Protein AF-A0A9D7KV13-F1 (afdb_monomer_lite)

Structure (mmCIF, N/CA/C/O backbone):
data_AF-A0A9D7KV13-F1
#
_entry.id   AF-A0A9D7KV13-F1
#
loop_
_atom_site.group_PDB
_atom_site.id
_atom_site.type_symbol
_atom_site.label_atom_id
_atom_site.label_alt_id
_atom_site.label_comp_id
_atom_site.label_asym_id
_atom_site.label_entity_id
_atom_site.label_seq_id
_atom_site.pdbx_PDB_ins_code
_atom_site.Cartn_x
_atom_site.Cartn_y
_atom_site.Cartn_z
_atom_site.occupancy
_atom_site.B_iso_or_equiv
_atom_site.auth_seq_id
_atom_site.auth_comp_id
_atom_site.auth_asym_id
_atom_site.auth_atom_id
_atom_site.pdbx_PDB_model_num
ATOM 1 N N . MET A 1 1 ? -45.817 -9.517 87.139 1.00 45.06 1 MET A N 1
ATOM 2 C CA . MET A 1 1 ? -46.489 -9.559 85.822 1.00 45.06 1 MET A CA 1
ATOM 3 C C . MET A 1 1 ? -45.501 -9.017 84.789 1.00 45.06 1 MET A C 1
ATOM 5 O O . MET A 1 1 ? -45.421 -7.812 84.595 1.00 45.06 1 MET A O 1
ATOM 9 N N . LEU A 1 2 ? -44.634 -9.885 84.252 1.00 36.03 2 LEU A N 1
ATOM 10 C CA . LEU A 1 2 ? -43.610 -9.507 83.269 1.00 36.03 2 LEU A CA 1
ATOM 11 C C . LEU A 1 2 ? -44.269 -9.342 81.893 1.00 36.03 2 LEU A C 1
ATOM 13 O O . LEU A 1 2 ? -44.943 -10.256 81.424 1.00 36.03 2 LEU A O 1
ATOM 17 N N . LYS A 1 3 ? -44.080 -8.180 81.262 1.00 44.47 3 LYS A N 1
ATOM 18 C CA . LYS A 1 3 ? -44.483 -7.919 79.875 1.00 44.47 3 LYS A CA 1
ATOM 19 C C . LYS A 1 3 ? -43.378 -8.409 78.935 1.00 44.47 3 LYS A C 1
ATOM 21 O O . LYS A 1 3 ? -42.281 -7.860 78.950 1.00 44.47 3 LYS A O 1
ATOM 26 N N . SER A 1 4 ? -43.683 -9.421 78.125 1.00 49.38 4 SER A N 1
ATOM 27 C CA . SER A 1 4 ? -42.844 -9.863 77.007 1.00 49.38 4 SER A CA 1
ATOM 28 C C . SER A 1 4 ? -42.906 -8.851 75.862 1.00 49.38 4 SER A C 1
ATOM 30 O O . SER A 1 4 ? -43.986 -8.541 75.362 1.00 49.38 4 SER A O 1
ATOM 32 N N . PHE A 1 5 ? -41.743 -8.357 75.444 1.00 50.41 5 PHE A N 1
ATOM 33 C CA . PHE A 1 5 ? -41.554 -7.585 74.218 1.00 50.41 5 PHE A CA 1
ATOM 34 C C . PHE A 1 5 ? -41.311 -8.558 73.056 1.00 50.41 5 PHE A C 1
ATOM 36 O O . PHE A 1 5 ? -40.336 -9.305 73.063 1.00 50.41 5 PHE A O 1
ATOM 43 N N . PHE A 1 6 ? -42.206 -8.557 72.068 1.00 47.09 6 PHE A N 1
ATOM 44 C CA . PHE A 1 6 ? -42.019 -9.239 70.788 1.00 47.09 6 PHE A CA 1
ATOM 45 C C . PHE A 1 6 ? -41.242 -8.305 69.851 1.00 47.09 6 PHE A C 1
ATOM 47 O O . PHE A 1 6 ? -41.728 -7.227 69.511 1.00 47.09 6 PHE A O 1
ATOM 54 N N . ILE A 1 7 ? -40.038 -8.706 69.443 1.00 52.53 7 ILE A N 1
ATOM 55 C CA . ILE A 1 7 ? -39.261 -8.033 68.396 1.00 52.53 7 ILE A CA 1
ATOM 56 C C . ILE A 1 7 ? -39.632 -8.689 67.063 1.00 52.53 7 ILE A C 1
ATOM 58 O O . ILE A 1 7 ? -39.353 -9.865 66.844 1.00 52.53 7 ILE A O 1
ATOM 62 N N . ILE A 1 8 ? -40.285 -7.927 66.184 1.00 49.81 8 ILE A N 1
ATOM 63 C CA . ILE A 1 8 ? -40.573 -8.311 64.797 1.00 49.81 8 ILE A CA 1
ATOM 64 C C . ILE A 1 8 ? -39.392 -7.842 63.942 1.00 49.81 8 ILE A C 1
ATOM 66 O O . ILE A 1 8 ? -39.164 -6.643 63.794 1.00 49.81 8 ILE A O 1
ATOM 70 N N . ILE A 1 9 ? -38.627 -8.791 63.400 1.00 47.91 9 ILE A N 1
ATOM 71 C CA . ILE A 1 9 ? -37.530 -8.532 62.462 1.00 47.91 9 ILE A CA 1
ATOM 72 C C . ILE A 1 9 ? -38.121 -8.432 61.051 1.00 47.91 9 ILE A C 1
ATOM 74 O O . ILE A 1 9 ? -38.629 -9.411 60.508 1.00 47.91 9 ILE A O 1
ATOM 78 N N . PHE A 1 10 ? -38.051 -7.238 60.460 1.00 40.09 10 PHE A N 1
ATOM 79 C CA . PHE A 1 10 ? -38.353 -6.985 59.052 1.00 40.09 10 PHE A CA 1
ATOM 80 C C . PHE A 1 10 ? -37.167 -7.461 58.198 1.00 40.09 10 PHE A C 1
ATOM 82 O O . PHE A 1 10 ? -36.113 -6.825 58.178 1.00 40.09 10 PHE A O 1
ATOM 89 N N . ILE A 1 11 ? -37.320 -8.586 57.499 1.00 45.69 11 ILE A N 1
ATOM 90 C CA . ILE A 1 11 ? -36.355 -9.034 56.487 1.00 45.69 11 ILE A CA 1
ATOM 91 C C . ILE A 1 11 ? -36.671 -8.273 55.197 1.00 45.69 11 ILE A C 1
ATOM 93 O O . ILE A 1 11 ? -37.586 -8.623 54.453 1.00 45.69 11 ILE A O 1
ATOM 97 N N . SER A 1 12 ? -35.936 -7.183 54.971 1.00 49.53 12 SER A N 1
ATOM 98 C CA . SER A 1 12 ? -35.953 -6.436 53.714 1.00 49.53 12 SER A CA 1
ATOM 99 C C . SER A 1 12 ? -35.265 -7.268 52.634 1.00 49.53 12 SER A C 1
ATOM 101 O O . SER A 1 12 ? -34.055 -7.493 52.668 1.00 49.53 12 SER A O 1
ATOM 103 N N . SER A 1 13 ? -36.065 -7.769 51.698 1.00 45.28 13 SER A N 1
ATOM 104 C CA . SER A 1 13 ? -35.613 -8.512 50.529 1.00 45.28 13 SER A CA 1
ATOM 105 C C . SER A 1 13 ? -34.966 -7.539 49.538 1.00 45.28 13 SER A C 1
ATOM 107 O O . SER A 1 13 ? -35.650 -6.933 48.714 1.00 45.28 13 SER A O 1
ATOM 109 N N . CYS A 1 14 ? -33.643 -7.377 49.625 1.00 41.56 14 CYS A N 1
ATOM 110 C CA . CYS A 1 14 ? -32.836 -6.770 48.568 1.00 41.56 14 CYS A CA 1
ATOM 111 C C . CYS A 1 14 ? -33.023 -7.581 47.279 1.00 41.56 14 CYS A C 1
ATOM 113 O O . CYS A 1 14 ? -32.451 -8.660 47.124 1.00 41.56 14 CYS A O 1
ATOM 115 N N . CYS A 1 15 ? -33.825 -7.057 46.353 1.00 42.81 15 CYS A N 1
ATOM 116 C CA . CYS A 1 15 ? -33.803 -7.480 44.960 1.00 42.81 15 CYS A CA 1
ATOM 117 C C . CYS A 1 15 ? -32.397 -7.219 44.413 1.00 42.81 15 CYS A C 1
ATOM 119 O O . CYS A 1 15 ? -32.030 -6.078 44.141 1.00 42.81 15 CYS A O 1
ATOM 121 N N . GLN A 1 16 ? -31.601 -8.277 44.284 1.00 44.09 16 GLN A N 1
ATOM 122 C CA . GLN A 1 16 ? -30.377 -8.251 43.499 1.00 44.09 16 GLN A CA 1
ATOM 123 C C . GLN A 1 16 ? -30.787 -8.056 42.039 1.00 44.09 16 GLN A C 1
ATOM 125 O O . GLN A 1 16 ? -31.375 -8.945 41.422 1.00 44.09 16 GLN A O 1
ATOM 130 N N . SER A 1 17 ? -30.523 -6.869 41.499 1.00 46.28 17 SER A N 1
ATOM 131 C CA . SER A 1 17 ? -30.529 -6.648 40.061 1.00 46.28 17 SER A CA 1
ATOM 132 C C . SER A 1 17 ? -29.514 -7.609 39.447 1.00 46.28 17 SER A C 1
ATOM 134 O O . SER A 1 17 ? -28.321 -7.568 39.744 1.00 46.28 17 SER A O 1
ATOM 136 N N . ILE A 1 18 ? -30.015 -8.527 38.627 1.00 44.72 18 ILE A N 1
ATOM 137 C CA . ILE A 1 18 ? -29.207 -9.435 37.820 1.00 44.72 18 ILE A CA 1
ATOM 138 C C . ILE A 1 18 ? -28.281 -8.557 36.978 1.00 44.72 18 ILE A C 1
ATOM 140 O O . ILE A 1 18 ? -28.744 -7.783 36.141 1.00 44.72 18 ILE A O 1
ATOM 144 N N . GLY A 1 19 ? -26.981 -8.629 37.268 1.00 41.03 19 GLY A N 1
ATOM 145 C CA . GLY A 1 19 ? -25.962 -7.837 36.601 1.00 41.03 19 GLY A CA 1
ATOM 146 C C . GLY A 1 19 ? -26.008 -8.083 35.099 1.00 41.03 19 GLY A C 1
ATOM 147 O O . GLY A 1 19 ? -25.669 -9.169 34.631 1.00 41.03 19 GLY A O 1
ATOM 148 N N . GLN A 1 20 ? -26.409 -7.065 34.338 1.00 48.53 20 GLN A N 1
ATOM 149 C CA . GLN A 1 20 ? -26.026 -6.963 32.939 1.00 48.53 20 GLN A CA 1
ATOM 150 C C . GLN A 1 20 ? -24.499 -6.940 32.924 1.00 48.53 20 GLN A C 1
ATOM 152 O O . GLN A 1 20 ? -23.882 -5.939 33.278 1.00 48.53 20 GLN A O 1
ATOM 157 N N . THR A 1 21 ? -23.883 -8.067 32.572 1.00 55.44 21 THR A N 1
ATOM 158 C CA . THR A 1 21 ? -22.467 -8.107 32.220 1.00 55.44 21 THR A CA 1
ATOM 159 C C . THR A 1 21 ? -22.274 -7.084 31.110 1.00 55.44 21 THR A C 1
ATOM 161 O O . THR A 1 21 ? -22.809 -7.281 30.014 1.00 55.44 21 THR A O 1
ATOM 164 N N . SER A 1 22 ? -21.619 -5.957 31.401 1.00 67.06 22 SER A N 1
ATOM 165 C CA . SER A 1 22 ? -21.440 -4.927 30.384 1.00 67.06 22 SER A CA 1
ATOM 166 C C . SER A 1 22 ? -20.611 -5.530 29.248 1.00 67.06 22 SER A C 1
ATOM 168 O O . SER A 1 22 ? -19.557 -6.126 29.468 1.00 67.06 22 SER A O 1
ATOM 170 N N . ASN A 1 23 ? -21.122 -5.442 28.018 1.00 88.12 23 ASN A N 1
ATOM 171 C CA . ASN A 1 23 ? -20.402 -5.858 26.808 1.00 88.12 23 ASN A CA 1
ATOM 172 C C . ASN A 1 23 ? -19.422 -4.757 26.378 1.00 88.12 23 ASN A C 1
ATOM 174 O O . ASN A 1 23 ? -19.351 -4.397 25.198 1.00 88.12 23 ASN A O 1
ATOM 178 N N . ASP A 1 24 ? -18.736 -4.182 27.362 1.00 95.38 24 ASP A N 1
ATOM 179 C CA . ASP A 1 24 ? -17.752 -3.142 27.145 1.00 95.38 24 ASP A CA 1
ATOM 180 C C . ASP A 1 24 ? -16.469 -3.774 26.609 1.00 95.38 24 ASP A C 1
ATOM 182 O O . ASP A 1 24 ? -16.077 -4.886 26.982 1.00 95.38 24 ASP A O 1
ATOM 186 N N . ILE A 1 25 ? -15.830 -3.051 25.702 1.00 97.50 25 ILE A N 1
ATOM 187 C CA . ILE A 1 25 ? -14.514 -3.376 25.173 1.00 97.50 25 ILE A CA 1
ATOM 188 C C . ILE A 1 25 ? -13.585 -2.233 25.549 1.00 97.50 25 ILE A C 1
ATOM 190 O O . ILE A 1 25 ? -13.917 -1.067 25.353 1.00 97.50 25 ILE A O 1
ATOM 194 N N . PHE A 1 26 ? -12.417 -2.576 26.063 1.00 98.00 26 PHE A N 1
ATOM 195 C CA . PHE A 1 26 ? -11.387 -1.644 26.486 1.00 98.00 26 PHE A CA 1
ATOM 196 C C . PHE A 1 26 ? -10.130 -1.875 25.654 1.00 98.00 26 PHE A C 1
ATOM 198 O O . PHE A 1 26 ? -9.753 -3.017 25.378 1.00 98.00 26 PHE A O 1
ATOM 205 N N . LEU A 1 27 ? -9.509 -0.779 25.239 1.00 98.38 27 LEU A N 1
ATOM 206 C CA . LEU A 1 27 ? -8.308 -0.754 24.423 1.00 98.38 27 LEU A CA 1
ATOM 207 C C . LEU A 1 27 ? -7.160 -0.327 25.326 1.00 98.38 27 LEU A C 1
ATOM 209 O O . LEU A 1 27 ? -7.204 0.763 25.893 1.00 98.38 27 LEU A O 1
ATOM 213 N N . PHE A 1 28 ? -6.160 -1.182 25.467 1.00 98.56 28 PHE A N 1
ATOM 214 C CA . PHE A 1 28 ? -5.058 -0.997 26.397 1.00 98.56 28 PHE A CA 1
ATOM 215 C C . PHE A 1 28 ? -3.721 -0.892 25.670 1.00 98.56 28 PHE A C 1
ATOM 217 O O . PHE A 1 28 ? -3.479 -1.693 24.769 1.00 98.56 28 PHE A O 1
ATOM 224 N N . ILE A 1 29 ? -2.831 0.009 26.083 1.00 98.06 29 ILE A N 1
ATOM 225 C CA . ILE A 1 29 ? -1.432 0.034 25.592 1.00 98.06 29 ILE A CA 1
ATOM 226 C C . ILE A 1 29 ? -0.471 -0.747 26.499 1.00 98.06 29 ILE A C 1
ATOM 228 O O . ILE A 1 29 ? 0.566 -1.220 26.052 1.00 98.06 29 ILE A O 1
ATOM 232 N N . ASP A 1 30 ? -0.860 -0.952 27.755 1.00 96.06 30 ASP A N 1
ATOM 233 C CA . ASP A 1 30 ? -0.180 -1.793 28.743 1.00 96.06 30 ASP A CA 1
ATOM 234 C C . ASP A 1 30 ? -1.230 -2.475 29.644 1.00 96.06 30 ASP A C 1
ATOM 236 O O . ASP A 1 30 ? -2.401 -2.545 29.290 1.00 96.06 30 ASP A O 1
ATOM 240 N N . ASP A 1 31 ? -0.873 -3.020 30.804 1.00 93.50 31 ASP A N 1
ATOM 241 C CA . ASP A 1 31 ? -1.857 -3.703 31.659 1.00 93.50 31 ASP A CA 1
ATOM 242 C C . ASP A 1 31 ? -2.867 -2.782 32.364 1.00 93.50 31 ASP A C 1
ATOM 244 O O . ASP A 1 31 ? -3.863 -3.269 32.907 1.00 93.50 31 ASP A O 1
ATOM 248 N N . SER A 1 32 ? -2.632 -1.472 32.354 1.00 95.69 32 SER A N 1
ATOM 249 C CA . SER A 1 32 ? -3.354 -0.478 33.152 1.00 95.69 32 SER A CA 1
ATOM 250 C C . SER A 1 32 ? -3.849 0.736 32.365 1.00 95.69 32 SER A C 1
ATOM 252 O O . SER A 1 32 ? -4.880 1.308 32.721 1.00 95.69 32 SER A O 1
ATOM 254 N N . THR A 1 33 ? -3.163 1.117 31.289 1.00 97.62 33 THR A N 1
ATOM 255 C CA . THR A 1 33 ? -3.451 2.342 30.544 1.00 97.62 33 THR A CA 1
ATOM 256 C C . THR A 1 33 ? -4.464 2.075 29.440 1.00 97.62 33 THR A C 1
ATOM 258 O O . THR A 1 33 ? -4.176 1.364 28.473 1.00 97.62 33 THR A O 1
ATOM 261 N N . ILE A 1 34 ? -5.651 2.668 29.579 1.00 97.50 34 ILE A N 1
ATOM 262 C CA . ILE A 1 34 ? -6.741 2.590 28.603 1.00 97.50 34 ILE A CA 1
ATOM 263 C C . ILE A 1 34 ? -6.632 3.774 27.638 1.00 97.50 34 ILE A C 1
ATOM 265 O O . ILE A 1 34 ? -6.612 4.921 28.070 1.00 97.50 34 ILE A O 1
ATOM 269 N N . ILE A 1 35 ? -6.619 3.493 26.335 1.00 97.75 35 ILE A N 1
ATOM 270 C CA . ILE A 1 35 ? -6.636 4.505 25.261 1.00 97.75 35 ILE A CA 1
ATOM 271 C C . ILE A 1 35 ? -7.986 4.592 24.545 1.00 97.75 35 ILE A C 1
ATOM 273 O O . ILE A 1 35 ? -8.173 5.401 23.642 1.00 97.75 35 ILE A O 1
ATOM 277 N N . GLY A 1 36 ? -8.933 3.734 24.915 1.00 97.81 36 GLY A N 1
ATOM 278 C CA . GLY A 1 36 ? -10.276 3.782 24.371 1.00 97.81 36 GLY A CA 1
ATOM 279 C C . GLY A 1 36 ? -11.220 2.792 25.034 1.00 97.81 36 GLY A C 1
ATOM 280 O O . GLY A 1 36 ? -10.818 1.743 25.542 1.00 97.81 36 GLY A O 1
ATOM 281 N N . LYS A 1 37 ? -12.506 3.115 24.981 1.00 97.81 37 LYS A N 1
ATOM 282 C CA . LYS A 1 37 ? -13.608 2.293 25.462 1.00 97.81 37 LYS A CA 1
ATOM 283 C C . LYS A 1 37 ? -14.711 2.251 24.414 1.00 97.81 37 LYS A C 1
ATOM 285 O O . LYS A 1 37 ? -15.126 3.283 23.896 1.00 97.81 37 LYS A O 1
ATOM 290 N N . ILE A 1 38 ? -15.225 1.062 24.130 1.00 97.69 38 ILE A N 1
ATOM 291 C CA . ILE A 1 38 ? -16.384 0.847 23.264 1.00 97.69 38 ILE A CA 1
ATOM 292 C C . ILE A 1 38 ? -17.506 0.255 24.115 1.00 97.69 38 ILE A C 1
ATOM 294 O O . ILE A 1 38 ? -17.407 -0.882 24.579 1.00 97.69 38 ILE A O 1
ATOM 298 N N . SER A 1 39 ? -18.593 1.006 24.275 1.00 95.94 39 SER A N 1
ATOM 299 C CA . SER A 1 39 ? -19.776 0.612 25.046 1.00 95.94 39 SER A CA 1
ATOM 300 C C . SER A 1 39 ? -20.995 0.563 24.133 1.00 95.94 39 SER A C 1
ATOM 302 O O . SER A 1 39 ? -21.541 1.585 23.726 1.00 95.94 39 SER A O 1
ATOM 304 N N . GLY A 1 40 ? -21.430 -0.646 23.770 1.00 94.69 40 GLY A N 1
ATOM 305 C CA . GLY A 1 40 ? -22.543 -0.827 22.834 1.00 94.69 40 GLY A CA 1
ATOM 306 C C . GLY A 1 40 ? -22.231 -0.260 21.444 1.00 94.69 40 GLY A C 1
ATOM 307 O O . GLY A 1 40 ? -21.540 -0.914 20.659 1.00 94.69 40 GLY A O 1
ATOM 308 N N . HIS A 1 41 ? -22.765 0.930 21.157 1.00 96.31 41 HIS A N 1
ATOM 309 C CA . HIS A 1 41 ? -22.623 1.650 19.885 1.00 96.31 41 HIS A CA 1
ATOM 310 C C . HIS A 1 41 ? -21.778 2.924 19.986 1.00 96.31 41 HIS A C 1
ATOM 312 O O . HIS A 1 41 ? -21.594 3.588 18.974 1.00 96.31 41 HIS A O 1
ATOM 318 N N . THR A 1 42 ? -21.282 3.283 21.166 1.00 97.06 42 THR A N 1
ATOM 319 C CA . THR A 1 42 ? -20.503 4.509 21.375 1.00 97.06 42 THR A CA 1
ATOM 320 C C . THR A 1 42 ? -19.052 4.168 21.666 1.00 97.06 42 THR A C 1
ATOM 322 O O . THR A 1 42 ? -18.758 3.148 22.298 1.00 97.06 42 THR A O 1
ATOM 325 N N . VAL A 1 43 ? -18.149 5.031 21.219 1.00 97.75 43 VAL A N 1
ATOM 326 C CA . VAL A 1 43 ? -16.707 4.910 21.416 1.00 97.75 43 VAL A CA 1
ATOM 327 C C . VAL A 1 43 ? -16.200 6.176 22.088 1.00 97.75 43 VAL A C 1
ATOM 329 O O . VAL A 1 43 ? -16.526 7.277 21.653 1.00 97.75 43 VAL A O 1
ATOM 332 N N . GLN A 1 44 ? -15.418 6.004 23.146 1.00 97.88 44 GLN A N 1
ATOM 333 C CA . GLN A 1 44 ? -14.834 7.075 23.944 1.00 97.88 44 GLN A CA 1
ATOM 334 C C . GLN A 1 44 ? -13.323 6.862 23.989 1.00 97.88 44 GLN A C 1
ATOM 336 O O . GLN A 1 44 ? -12.863 5.809 24.425 1.00 97.88 44 GLN A O 1
ATOM 341 N N . ILE A 1 45 ? -12.564 7.838 23.517 1.00 96.00 45 ILE A N 1
ATOM 342 C CA . ILE A 1 45 ? -11.117 7.962 23.716 1.00 96.00 45 ILE A CA 1
ATOM 343 C C . ILE A 1 45 ? -10.869 8.871 24.925 1.00 96.00 45 ILE A C 1
ATOM 345 O O . ILE A 1 45 ? -9.986 8.595 25.732 1.00 96.00 45 ILE A O 1
ATOM 349 N N . SER A 1 46 ? -11.681 9.923 25.079 1.00 90.00 46 SER A N 1
ATOM 350 C CA . SER A 1 46 ? -11.617 10.849 26.217 1.00 90.00 46 SER A CA 1
ATOM 351 C C . SER A 1 46 ? -12.702 10.546 27.258 1.00 90.00 46 SER A C 1
ATOM 353 O O . SER A 1 46 ? -13.788 10.082 26.921 1.00 90.00 46 SER A O 1
ATOM 355 N N . GLU A 1 47 ? -12.447 10.849 28.536 1.00 85.38 47 GLU A N 1
ATOM 356 C CA . GLU A 1 47 ? -13.327 10.458 29.657 1.00 85.38 47 GLU A CA 1
ATOM 357 C C . GLU A 1 47 ? -14.765 11.008 29.577 1.00 85.38 47 GLU A C 1
ATOM 359 O O . GLU A 1 47 ? -15.674 10.421 30.160 1.00 85.38 47 GLU A O 1
ATOM 364 N N . ASN A 1 48 ? -14.993 12.110 28.854 1.00 89.50 48 ASN A N 1
ATOM 365 C CA . ASN A 1 48 ? -16.260 12.851 28.890 1.00 89.50 48 ASN A CA 1
ATOM 366 C C . ASN A 1 48 ? -16.852 13.174 27.510 1.00 89.50 48 ASN A C 1
ATOM 368 O O . ASN A 1 48 ? -17.742 14.018 27.413 1.00 89.50 48 ASN A O 1
ATOM 372 N N . SER A 1 49 ? -16.382 12.529 26.443 1.00 93.75 49 SER A N 1
ATOM 373 C CA . SER A 1 49 ? -16.931 12.724 25.099 1.00 93.75 49 SER A CA 1
ATOM 374 C C . SER A 1 49 ? -17.129 11.398 24.387 1.00 93.75 49 SER A C 1
ATOM 376 O O . SER A 1 49 ? -16.353 10.460 24.546 1.00 93.75 49 SER A O 1
ATOM 378 N N . ILE A 1 50 ? -18.197 11.315 23.598 1.00 96.69 50 ILE A N 1
ATOM 379 C CA . ILE A 1 50 ? -18.337 10.267 22.594 1.00 96.69 50 ILE A CA 1
ATOM 380 C C . ILE A 1 50 ? -17.570 10.746 21.366 1.00 96.69 50 ILE A C 1
ATOM 382 O O . ILE A 1 50 ? -17.980 11.696 20.703 1.00 96.69 50 ILE A O 1
ATOM 386 N N . ASP A 1 51 ? -16.448 10.095 21.084 1.00 97.44 51 ASP A N 1
ATOM 387 C CA . ASP A 1 51 ? -15.583 10.417 19.950 1.00 97.44 51 ASP A CA 1
ATOM 388 C C . ASP A 1 51 ? -16.102 9.784 18.657 1.00 97.44 51 ASP A C 1
ATOM 390 O O . ASP A 1 51 ? -15.963 10.376 17.585 1.00 97.44 51 ASP A O 1
ATOM 394 N N . TYR A 1 52 ? -16.756 8.617 18.753 1.00 98.00 52 TYR A N 1
ATOM 395 C CA . TYR A 1 52 ? -17.390 7.959 17.608 1.00 98.00 52 TYR A CA 1
ATOM 396 C C . TYR A 1 52 ? -18.678 7.224 17.969 1.00 98.00 52 TYR A C 1
ATOM 398 O O . TYR A 1 52 ? -18.847 6.712 19.078 1.00 98.00 52 TYR A O 1
ATOM 406 N N . THR A 1 53 ? -19.546 7.067 16.971 1.00 98.12 53 THR A N 1
ATOM 407 C CA . THR A 1 53 ? -20.774 6.268 17.060 1.00 98.12 53 THR A CA 1
ATOM 408 C C . THR A 1 53 ? -20.820 5.217 15.951 1.00 98.12 53 THR A C 1
ATOM 410 O O . THR A 1 53 ? -20.415 5.463 14.818 1.00 98.12 53 THR A O 1
ATOM 413 N N . LEU A 1 54 ? -21.326 4.025 16.265 1.00 97.88 54 LEU A N 1
ATOM 414 C CA . LEU A 1 54 ? -21.419 2.876 15.366 1.00 97.88 54 LEU A CA 1
ATOM 415 C C . LEU A 1 54 ? -22.879 2.601 14.992 1.00 97.88 54 LEU A C 1
ATOM 417 O O . LEU A 1 54 ? -23.724 2.404 15.867 1.00 97.88 54 LEU A O 1
ATOM 421 N N . GLN A 1 55 ? -23.174 2.480 13.697 1.00 97.50 55 GLN A N 1
ATOM 422 C CA . GLN A 1 55 ? -24.472 2.009 13.208 1.00 97.50 55 GLN A CA 1
ATOM 423 C C . GLN A 1 55 ? -24.282 0.943 12.127 1.00 97.50 55 GLN A C 1
ATOM 425 O O . GLN A 1 55 ? -24.019 1.241 10.963 1.00 97.50 55 GLN A O 1
ATOM 430 N N . GLY A 1 56 ? -24.433 -0.324 12.521 1.00 96.06 56 GLY A N 1
ATOM 431 C CA . GLY A 1 56 ? -24.152 -1.455 11.638 1.00 96.06 56 GLY A CA 1
ATOM 432 C C . GLY A 1 56 ? -22.684 -1.454 11.214 1.00 96.06 56 GLY A C 1
ATOM 433 O O . GLY A 1 56 ? -21.805 -1.626 12.054 1.00 96.06 56 GLY A O 1
ATOM 434 N N . ASN A 1 57 ? -22.447 -1.228 9.922 1.00 97.25 57 ASN A N 1
ATOM 435 C CA . ASN A 1 57 ? -21.115 -1.176 9.317 1.00 97.25 57 ASN A CA 1
ATOM 436 C C . ASN A 1 57 ? -20.597 0.256 9.092 1.00 97.25 57 ASN A C 1
ATOM 438 O O . ASN A 1 57 ? -19.566 0.432 8.450 1.00 97.25 57 ASN A O 1
ATOM 442 N N . ILE A 1 58 ? -21.309 1.278 9.569 1.00 98.25 58 ILE A N 1
ATOM 443 C CA . ILE A 1 58 ? -20.917 2.681 9.406 1.00 98.25 58 ILE A CA 1
ATOM 444 C C . ILE A 1 58 ? -20.418 3.216 10.746 1.00 98.25 58 ILE A C 1
ATOM 446 O O . ILE A 1 58 ? -21.038 2.984 11.790 1.00 98.25 58 ILE A O 1
ATOM 450 N N . ILE A 1 59 ? -19.296 3.927 10.700 1.00 98.31 59 ILE A N 1
ATOM 451 C CA . ILE A 1 59 ? -18.660 4.586 11.839 1.00 98.31 59 ILE A CA 1
ATOM 452 C C . ILE A 1 59 ? -18.782 6.090 11.614 1.00 98.31 59 ILE A C 1
ATOM 454 O O . ILE A 1 59 ? -18.389 6.575 10.556 1.00 98.31 59 ILE A O 1
ATOM 458 N N . PHE A 1 60 ? -19.305 6.820 12.594 1.00 98.31 60 PHE A N 1
ATOM 459 C CA . PHE A 1 60 ? -19.489 8.271 12.558 1.00 98.31 60 PHE A CA 1
ATOM 460 C C . PHE A 1 60 ? -18.554 8.959 13.550 1.00 98.31 60 PHE A C 1
ATOM 462 O O . PHE A 1 60 ? -18.259 8.396 14.603 1.00 98.31 60 PHE A O 1
ATOM 469 N N . LYS A 1 61 ? -18.127 10.183 13.237 1.00 96.88 61 LYS A N 1
ATOM 470 C CA . LYS A 1 61 ? -17.456 11.089 14.173 1.00 96.88 61 LYS A CA 1
ATOM 471 C C . LYS A 1 61 ? -18.477 11.672 15.154 1.00 96.88 61 LYS A C 1
ATOM 473 O O . LYS A 1 61 ? -19.543 12.140 14.756 1.00 96.88 61 LYS A O 1
ATOM 478 N N . GLY A 1 62 ? -18.128 11.675 16.434 1.00 95.88 62 GLY A N 1
ATOM 479 C CA . GLY A 1 62 ? -18.961 12.191 17.512 1.00 95.88 62 GLY A CA 1
ATOM 480 C C . GLY A 1 62 ? -20.240 11.382 17.755 1.00 95.88 62 GLY A C 1
ATOM 481 O O . GLY A 1 62 ? -20.326 10.181 17.482 1.00 95.88 62 GLY A O 1
ATOM 482 N N . GLU A 1 63 ? -21.262 12.071 18.262 1.00 95.44 63 GLU A N 1
ATOM 483 C CA . GLU A 1 63 ? -22.606 11.526 18.528 1.00 95.44 63 GLU A CA 1
ATOM 484 C C . GLU A 1 63 ? -23.545 11.585 17.311 1.00 95.44 63 GLU A C 1
ATOM 486 O O . GLU A 1 63 ? -24.670 11.078 17.348 1.00 95.44 63 GLU A O 1
ATOM 491 N N . SER A 1 64 ? -23.107 12.231 16.229 1.00 91.56 64 SER A N 1
ATOM 492 C CA . SER A 1 64 ? -23.927 12.445 15.042 1.00 91.56 64 SER A CA 1
ATOM 493 C C . SER A 1 64 ? -24.100 11.166 14.221 1.00 91.56 64 SER A C 1
ATOM 495 O O . SER A 1 64 ? -23.307 10.228 14.275 1.00 91.56 64 SER A O 1
ATOM 497 N N . LYS A 1 65 ? -25.172 11.147 13.428 1.00 93.50 65 LYS A N 1
ATOM 498 C CA . LYS A 1 65 ? -25.486 10.105 12.437 1.00 93.50 65 LYS A CA 1
ATOM 499 C C . LYS A 1 65 ? -25.722 10.691 11.047 1.00 93.50 65 LYS A C 1
ATOM 501 O O . LYS A 1 65 ? -26.327 10.049 10.189 1.00 93.50 65 LYS A O 1
ATOM 506 N N . GLN A 1 66 ? -25.320 11.943 10.843 1.00 95.44 66 GLN A N 1
ATOM 507 C CA . GLN A 1 66 ? -25.437 12.599 9.549 1.00 95.44 66 GLN A CA 1
ATOM 508 C C . GLN A 1 66 ? -24.390 12.040 8.587 1.00 95.44 66 GLN A C 1
ATOM 510 O O . GLN A 1 66 ? -23.307 11.620 8.989 1.00 95.44 66 GLN A O 1
ATOM 515 N N . THR A 1 67 ? -24.705 12.047 7.294 1.00 92.88 67 THR A N 1
ATOM 516 C CA . THR A 1 67 ? -23.806 11.537 6.249 1.00 92.88 67 THR A CA 1
ATOM 517 C C . THR A 1 67 ? -22.486 12.303 6.184 1.00 92.88 67 THR A C 1
ATOM 519 O O . THR A 1 67 ? -21.458 11.718 5.865 1.00 92.88 67 THR A O 1
ATOM 522 N N . THR A 1 68 ? -22.497 13.594 6.525 1.00 94.00 68 THR A N 1
ATOM 523 C CA . THR A 1 68 ? -21.301 14.448 6.611 1.00 94.00 68 THR A CA 1
ATOM 524 C C . THR A 1 68 ? -20.333 14.017 7.707 1.00 94.00 68 THR A C 1
ATOM 526 O O . THR A 1 68 ? -19.139 14.276 7.594 1.00 94.00 68 THR A O 1
ATOM 529 N N . ASP A 1 69 ? -20.841 13.333 8.734 1.00 95.81 69 ASP A N 1
ATOM 530 C CA . ASP A 1 69 ? -20.066 12.891 9.891 1.00 95.81 69 ASP A CA 1
ATOM 531 C C . ASP A 1 69 ? -19.640 11.427 9.781 1.00 95.81 69 ASP A C 1
ATOM 533 O O . ASP A 1 69 ? -19.045 10.893 10.715 1.00 95.81 69 ASP A O 1
ATOM 537 N N . ILE A 1 70 ? -19.919 10.756 8.658 1.00 97.31 70 ILE A N 1
ATOM 538 C CA . ILE A 1 70 ? -19.367 9.427 8.401 1.00 97.31 70 ILE A CA 1
ATOM 539 C C . ILE A 1 70 ? -17.843 9.542 8.446 1.00 97.31 70 ILE A C 1
ATOM 541 O O . ILE A 1 70 ? -17.242 10.348 7.743 1.00 97.31 70 ILE A O 1
ATOM 545 N N . LEU A 1 71 ? -17.220 8.734 9.294 1.00 96.62 71 LEU A N 1
ATOM 546 C CA . LEU A 1 71 ? -15.785 8.506 9.280 1.00 96.62 71 LEU A CA 1
ATOM 547 C C . LEU A 1 71 ? -15.471 7.386 8.291 1.00 96.62 71 LEU A C 1
ATOM 549 O O . LEU A 1 71 ? -14.698 7.599 7.362 1.00 96.62 71 LEU A O 1
ATOM 553 N N . PHE A 1 72 ? -16.107 6.223 8.483 1.00 98.12 72 PHE A N 1
ATOM 554 C CA . PHE A 1 72 ? -15.853 5.033 7.678 1.00 98.12 72 PHE A CA 1
ATOM 555 C C . PHE A 1 72 ? -17.116 4.275 7.289 1.00 98.12 72 PHE A C 1
ATOM 557 O O . PHE A 1 72 ? -18.063 4.156 8.073 1.00 98.12 72 PHE A O 1
ATOM 564 N N . VAL A 1 73 ? -17.059 3.654 6.111 1.00 98.12 73 VAL A N 1
ATOM 565 C CA . VAL A 1 73 ? -17.985 2.606 5.673 1.00 98.12 73 VAL A CA 1
ATOM 566 C C . VAL A 1 73 ? -17.223 1.285 5.580 1.00 98.12 73 VAL A C 1
ATOM 568 O O . VAL A 1 73 ? -16.314 1.129 4.768 1.00 98.12 73 VAL A O 1
ATOM 571 N N . VAL A 1 74 ? -17.592 0.317 6.421 1.00 98.19 74 VAL A N 1
ATOM 572 C CA . VAL A 1 74 ? -16.904 -0.975 6.539 1.00 98.19 74 VAL A CA 1
ATOM 573 C C . VAL A 1 74 ? -17.541 -2.012 5.617 1.00 98.19 74 VAL A C 1
ATOM 575 O O . VAL A 1 74 ? -18.602 -2.572 5.904 1.00 98.19 74 VAL A O 1
ATOM 578 N N . ASN A 1 75 ? -16.866 -2.330 4.520 1.00 97.19 75 ASN A N 1
ATOM 579 C CA . ASN A 1 75 ? -17.235 -3.415 3.620 1.00 97.19 75 ASN A CA 1
ATOM 580 C C . ASN A 1 75 ? -16.407 -4.672 3.924 1.00 97.19 75 ASN A C 1
ATOM 582 O O . ASN A 1 75 ? -15.487 -5.036 3.197 1.00 97.19 75 ASN A O 1
ATOM 586 N N . GLY A 1 76 ? -16.729 -5.344 5.029 1.00 94.75 76 GLY A N 1
ATOM 587 C CA . GLY A 1 76 ? -16.058 -6.573 5.446 1.00 94.75 76 GLY A CA 1
ATOM 588 C C . GLY A 1 76 ? -16.937 -7.408 6.369 1.00 94.75 76 GLY A C 1
ATOM 589 O O . GLY A 1 76 ? -17.673 -6.875 7.198 1.00 94.75 76 GLY A O 1
ATOM 590 N N . LYS A 1 77 ? -16.884 -8.736 6.221 1.00 94.69 77 LYS A N 1
ATOM 591 C CA . LYS A 1 77 ? -17.654 -9.651 7.083 1.00 94.69 77 LYS A CA 1
ATOM 592 C C . LYS A 1 77 ? -16.922 -10.010 8.369 1.00 94.69 77 LYS A C 1
ATOM 594 O O . LYS A 1 77 ? -17.571 -10.112 9.400 1.00 94.69 77 LYS A O 1
ATOM 599 N N . ASP A 1 78 ? -15.611 -10.210 8.291 1.00 96.56 78 ASP A N 1
ATOM 600 C CA . ASP A 1 78 ? -14.772 -10.659 9.400 1.00 96.56 78 ASP A CA 1
ATOM 601 C C . ASP A 1 78 ? -13.333 -10.176 9.181 1.00 96.56 78 ASP A C 1
ATOM 603 O O . ASP A 1 78 ? -12.743 -10.471 8.142 1.00 96.56 78 ASP A O 1
ATOM 607 N N . VAL A 1 79 ? -12.777 -9.460 10.161 1.00 97.69 79 VAL A N 1
ATOM 608 C CA . VAL A 1 79 ? -11.393 -8.949 10.145 1.00 97.69 79 VAL A CA 1
ATOM 609 C C . VAL A 1 79 ? -10.372 -10.092 10.116 1.00 97.69 79 VAL A C 1
ATOM 611 O O . VAL A 1 79 ? -9.327 -9.975 9.480 1.00 97.69 79 VAL A O 1
ATOM 614 N N . PHE A 1 80 ? -10.683 -11.227 10.746 1.00 97.94 80 PHE A N 1
ATOM 615 C CA . PHE A 1 80 ? -9.815 -12.411 10.768 1.00 97.94 80 PHE A CA 1
ATOM 616 C C . PHE A 1 80 ? -10.049 -13.341 9.568 1.00 97.94 80 PHE A C 1
ATOM 618 O O . PHE A 1 80 ? -9.397 -14.379 9.429 1.00 97.94 80 PHE A O 1
ATOM 625 N N . GLY A 1 81 ? -10.980 -12.978 8.684 1.00 95.75 81 GLY A N 1
ATOM 626 C CA . GLY A 1 81 ? -11.356 -13.770 7.529 1.00 95.75 81 GLY A CA 1
ATOM 627 C C . GLY A 1 81 ? -10.270 -13.824 6.453 1.00 95.75 81 GLY A C 1
ATOM 628 O O . GLY A 1 81 ? -9.412 -12.953 6.328 1.00 95.75 81 GLY A O 1
ATOM 629 N N . LYS A 1 82 ? -10.352 -14.853 5.600 1.00 94.25 82 LYS A N 1
ATOM 630 C CA . LYS A 1 82 ? -9.497 -14.979 4.404 1.00 94.25 82 LYS A CA 1
ATOM 631 C C . LYS A 1 82 ? -9.862 -13.993 3.290 1.00 94.25 82 LYS A C 1
ATOM 633 O O . LYS A 1 82 ? -9.063 -13.800 2.384 1.00 94.25 82 LYS A O 1
ATOM 638 N N . LYS A 1 83 ? -11.083 -13.450 3.306 1.00 93.38 83 LYS A N 1
ATOM 639 C CA . LYS A 1 83 ? -11.542 -12.456 2.330 1.00 93.38 83 LYS A CA 1
ATOM 640 C C . LYS A 1 83 ? -11.210 -11.069 2.856 1.00 93.38 83 LYS A C 1
ATOM 642 O O . LYS A 1 83 ? -11.498 -10.802 4.019 1.00 93.38 83 LYS A O 1
ATOM 647 N N . ALA A 1 84 ? -10.671 -10.219 1.993 1.00 93.12 84 ALA A N 1
ATOM 648 C CA . ALA A 1 84 ? -10.401 -8.837 2.342 1.00 93.12 84 ALA A CA 1
ATOM 649 C C . ALA A 1 84 ? -11.694 -8.094 2.701 1.00 93.12 84 ALA A C 1
ATOM 651 O O . ALA A 1 84 ? -12.723 -8.243 2.034 1.00 93.12 84 ALA A O 1
ATOM 652 N N . GLY A 1 85 ? -11.629 -7.322 3.778 1.00 95.44 85 GLY A N 1
ATOM 653 C CA . GLY A 1 85 ? -12.576 -6.267 4.100 1.00 95.44 85 GLY A CA 1
ATOM 654 C C . GLY A 1 85 ? -11.995 -4.931 3.661 1.00 95.44 85 GLY A C 1
ATOM 655 O O . GLY A 1 85 ? -10.829 -4.664 3.929 1.00 95.44 85 GLY A O 1
ATOM 656 N N . ILE A 1 86 ? -12.796 -4.111 2.991 1.00 95.94 86 ILE A N 1
ATOM 657 C CA . ILE A 1 86 ? -12.397 -2.791 2.498 1.00 95.94 86 ILE A CA 1
ATOM 658 C C . ILE A 1 86 ? -13.074 -1.741 3.374 1.00 95.94 86 ILE A C 1
ATOM 660 O O . ILE A 1 86 ? -14.283 -1.805 3.606 1.00 95.94 86 ILE A O 1
ATOM 664 N N . ILE A 1 87 ? -12.301 -0.799 3.899 1.00 97.50 87 ILE A N 1
ATOM 665 C CA . ILE A 1 87 ? -12.787 0.270 4.763 1.00 97.50 87 ILE A CA 1
ATOM 666 C C . ILE A 1 87 ? -12.670 1.566 3.975 1.00 97.50 87 ILE A C 1
ATOM 668 O O . ILE A 1 87 ? -11.567 2.046 3.730 1.00 97.50 87 ILE A O 1
ATOM 672 N N . TYR A 1 88 ? -13.810 2.121 3.575 1.00 94.19 88 TYR A N 1
ATOM 673 C CA . TYR A 1 88 ? -13.867 3.366 2.815 1.00 94.19 88 TYR A CA 1
ATOM 674 C C . TYR A 1 88 ? -13.958 4.576 3.736 1.00 94.19 88 TYR A C 1
ATOM 676 O O . TYR A 1 88 ? -14.521 4.479 4.829 1.00 94.19 88 TYR A O 1
ATOM 684 N N . GLN A 1 89 ? -13.477 5.719 3.257 1.00 92.75 89 GLN A N 1
ATOM 685 C CA . GLN A 1 89 ? -13.750 7.033 3.832 1.00 92.75 89 GLN A CA 1
ATOM 686 C C . GLN A 1 89 ? -15.221 7.449 3.616 1.00 92.75 89 GLN A C 1
ATOM 688 O O . GLN A 1 89 ? -16.064 6.680 3.142 1.00 92.75 89 GLN A O 1
ATOM 693 N N . ASN A 1 90 ? -15.549 8.688 3.985 1.00 90.81 90 ASN A N 1
ATOM 694 C CA . ASN A 1 90 ? -16.906 9.235 3.944 1.00 90.81 90 ASN A CA 1
ATOM 695 C C . ASN A 1 90 ? -17.529 9.294 2.537 1.00 90.81 90 ASN A C 1
ATOM 697 O O . ASN A 1 90 ? -18.749 9.221 2.401 1.00 90.81 90 ASN A O 1
ATOM 701 N N . ASP A 1 91 ? -16.706 9.376 1.494 1.00 88.31 91 ASP A N 1
ATOM 702 C CA . ASP A 1 91 ? -17.127 9.394 0.094 1.00 88.31 91 ASP A CA 1
ATOM 703 C C . ASP A 1 91 ? -17.542 8.011 -0.441 1.00 88.31 91 ASP A C 1
ATOM 705 O O . ASP A 1 91 ? -18.068 7.915 -1.551 1.00 88.31 91 ASP A O 1
ATOM 709 N N . SER A 1 92 ? -17.332 6.945 0.346 1.00 88.50 92 SER A N 1
ATOM 710 C CA . SER A 1 92 ? -17.561 5.545 -0.039 1.00 88.50 92 SER A CA 1
ATOM 711 C C . SER A 1 92 ? -16.801 5.102 -1.299 1.00 88.50 92 SER A C 1
ATOM 713 O O . SER A 1 92 ? -17.197 4.131 -1.946 1.00 88.50 92 SER A O 1
ATOM 715 N N . LYS A 1 93 ? -15.734 5.818 -1.666 1.00 84.19 93 LYS A N 1
ATOM 716 C CA . LYS A 1 93 ? -14.897 5.549 -2.842 1.00 84.19 93 LYS A CA 1
ATOM 717 C C . LYS A 1 93 ? -13.440 5.393 -2.448 1.00 84.19 93 LYS A C 1
ATOM 719 O O . LYS A 1 93 ? -12.814 4.418 -2.842 1.00 84.19 93 LYS A O 1
ATOM 724 N N . THR A 1 94 ? -12.926 6.319 -1.649 1.00 82.25 94 THR A N 1
ATOM 725 C CA . THR A 1 94 ? -11.533 6.320 -1.214 1.00 82.25 94 THR A CA 1
ATOM 726 C C . THR A 1 94 ? -11.331 5.229 -0.171 1.00 82.25 94 THR A C 1
ATOM 728 O O . THR A 1 94 ? -11.966 5.246 0.888 1.00 82.25 94 THR A O 1
ATOM 731 N N . VAL A 1 95 ? -10.465 4.259 -0.465 1.00 86.75 95 VAL A N 1
ATOM 732 C CA . VAL A 1 95 ? -10.102 3.207 0.488 1.00 86.75 95 VAL A CA 1
ATOM 733 C C . VAL A 1 95 ? -9.138 3.785 1.515 1.00 86.75 95 VAL A C 1
ATOM 735 O O . VAL A 1 95 ? -8.083 4.311 1.175 1.00 86.75 95 VAL A O 1
ATOM 738 N N . GLN A 1 96 ? -9.518 3.701 2.786 1.00 92.12 96 GLN A N 1
ATOM 739 C CA . GLN A 1 96 ? -8.662 4.098 3.893 1.00 92.12 96 GLN A CA 1
ATOM 740 C C . GLN A 1 96 ? -7.786 2.934 4.357 1.00 92.12 96 GLN A C 1
ATOM 742 O O . GLN A 1 96 ? -6.585 3.112 4.558 1.00 92.12 96 GLN A O 1
ATOM 747 N N . TYR A 1 97 ? -8.411 1.774 4.580 1.00 96.44 97 TYR A N 1
ATOM 748 C CA . TYR A 1 97 ? -7.742 0.576 5.074 1.00 96.44 97 TYR A CA 1
ATOM 749 C C . TYR A 1 97 ? -8.267 -0.672 4.371 1.00 96.44 97 TYR A C 1
ATOM 751 O O . TYR A 1 97 ? -9.453 -0.764 4.037 1.00 96.44 97 TYR A O 1
ATOM 759 N N . ILE A 1 98 ? -7.411 -1.684 4.278 1.00 95.12 98 ILE A N 1
ATOM 760 C CA . ILE A 1 98 ? -7.807 -3.046 3.920 1.00 95.12 98 ILE A CA 1
ATOM 761 C C . ILE A 1 98 ? -7.500 -3.972 5.094 1.00 95.12 98 ILE A C 1
ATOM 763 O O . ILE A 1 98 ? -6.407 -3.935 5.650 1.00 95.12 98 ILE A O 1
ATOM 767 N N . SER A 1 99 ? -8.462 -4.814 5.477 1.00 97.38 99 SER A N 1
ATOM 768 C CA . SER A 1 99 ? -8.287 -5.823 6.525 1.00 97.38 99 SER A CA 1
ATOM 769 C C . SER A 1 99 ? -8.310 -7.235 5.945 1.00 97.38 99 SER A C 1
ATOM 771 O O . SER A 1 99 ? -9.286 -7.600 5.285 1.00 97.38 99 SER A O 1
ATOM 773 N N . ILE A 1 100 ? -7.307 -8.064 6.228 1.00 96.50 100 ILE A N 1
ATOM 774 C CA . ILE A 1 100 ? -7.291 -9.477 5.822 1.00 96.50 100 ILE A CA 1
ATOM 775 C C . ILE A 1 100 ? -6.493 -10.316 6.823 1.00 96.50 100 ILE A C 1
ATOM 777 O O . ILE A 1 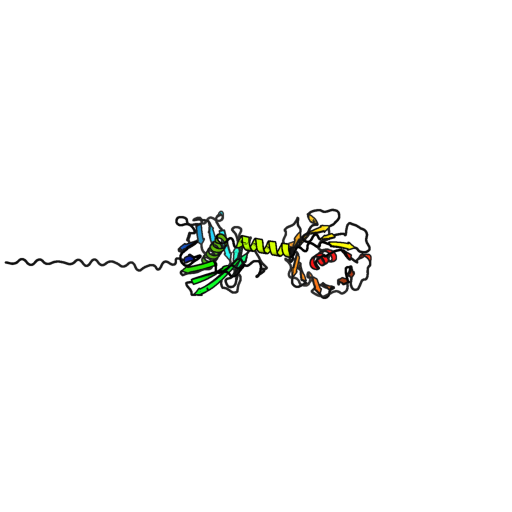100 ? -5.382 -9.957 7.199 1.00 96.50 100 ILE A O 1
ATOM 781 N N . LYS A 1 101 ? -7.056 -11.454 7.257 1.00 97.12 101 LYS A N 1
ATOM 782 C CA . LYS A 1 101 ? -6.424 -12.393 8.209 1.00 97.12 101 LYS A CA 1
ATOM 783 C C . LYS A 1 101 ? -5.901 -11.724 9.496 1.00 97.12 101 LYS A C 1
ATOM 785 O O . LYS A 1 101 ? -4.877 -12.133 10.027 1.00 97.12 101 LYS A O 1
ATOM 790 N N . GLY A 1 102 ? -6.602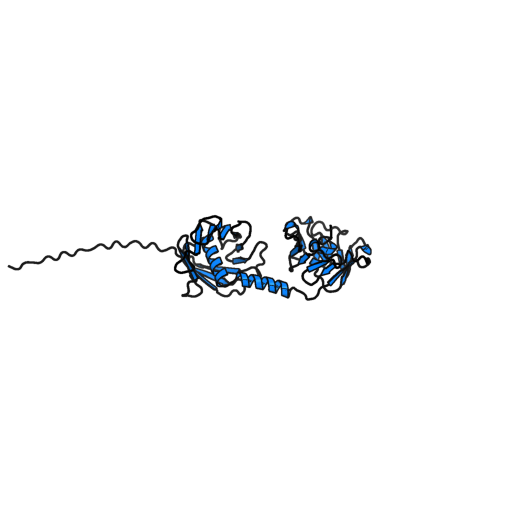 -10.711 10.003 1.00 97.75 102 GLY A N 1
ATOM 791 C CA . GLY A 1 102 ? -6.203 -9.965 11.200 1.00 97.75 102 GLY A CA 1
ATOM 792 C C . GLY A 1 102 ? -5.221 -8.819 10.942 1.00 97.75 102 GLY A C 1
ATOM 793 O O . GLY A 1 102 ? -5.009 -8.011 11.839 1.00 97.75 102 GLY A O 1
ATOM 794 N N . ASN A 1 103 ? -4.668 -8.691 9.738 1.00 98.38 103 ASN A N 1
ATOM 795 C CA . ASN A 1 103 ? -3.779 -7.590 9.373 1.00 98.38 103 ASN A CA 1
ATOM 796 C C . ASN A 1 103 ? -4.581 -6.406 8.834 1.00 98.38 103 ASN A C 1
ATOM 798 O O . ASN A 1 103 ? -5.592 -6.605 8.155 1.00 98.38 103 ASN A O 1
ATOM 802 N N . PHE A 1 104 ? -4.101 -5.194 9.099 1.00 98.19 104 PHE A N 1
ATOM 803 C CA . PHE A 1 104 ? -4.594 -3.950 8.515 1.00 98.19 104 PHE A CA 1
ATOM 804 C C . PHE A 1 104 ? -3.500 -3.312 7.669 1.00 98.19 104 PHE A C 1
ATOM 806 O O . PHE A 1 104 ? -2.364 -3.188 8.122 1.00 98.19 104 PHE A O 1
ATOM 813 N N . TYR A 1 105 ? -3.871 -2.878 6.471 1.00 96.06 105 TYR A N 1
ATOM 814 C CA . TYR A 1 105 ? -2.984 -2.240 5.506 1.00 96.06 105 TYR A CA 1
ATOM 815 C C . TYR A 1 105 ? -3.492 -0.842 5.168 1.00 96.06 105 TYR A C 1
ATOM 817 O O . TYR A 1 105 ? -4.701 -0.590 5.217 1.00 96.06 105 TYR A O 1
ATOM 825 N N . PHE A 1 106 ? -2.564 0.056 4.865 1.00 90.19 106 PHE A N 1
ATOM 826 C CA . PHE A 1 106 ? -2.827 1.418 4.430 1.00 90.19 106 PHE A CA 1
ATOM 827 C C . PHE A 1 106 ? -3.140 1.457 2.930 1.00 90.19 106 PHE A C 1
ATOM 829 O O . PHE A 1 106 ? -2.476 0.788 2.150 1.00 90.19 106 PHE A O 1
ATOM 836 N N . GLY A 1 107 ? -4.126 2.260 2.522 1.00 82.12 107 GLY A N 1
ATOM 837 C CA . GLY A 1 107 ? -4.401 2.510 1.103 1.00 82.12 107 GLY A CA 1
ATOM 838 C C . GLY A 1 107 ? -5.234 1.432 0.400 1.00 82.12 107 GLY A C 1
ATOM 839 O O . GLY A 1 107 ? -6.068 0.772 1.024 1.00 82.12 107 GLY A O 1
ATOM 840 N N . ASP A 1 108 ? -5.056 1.325 -0.920 1.00 77.31 108 ASP A N 1
ATOM 841 C CA . ASP A 1 108 ? -5.869 0.505 -1.830 1.00 77.31 108 ASP A CA 1
ATOM 842 C C . ASP A 1 108 ? -5.075 -0.675 -2.430 1.00 77.31 108 ASP A C 1
ATOM 844 O O . ASP A 1 108 ? -3.878 -0.833 -2.207 1.00 77.31 108 ASP A O 1
ATOM 848 N N . TYR A 1 109 ? -5.756 -1.538 -3.182 1.00 65.38 109 TYR A N 1
ATOM 849 C CA . TYR A 1 109 ? -5.166 -2.664 -3.893 1.00 65.38 109 TYR A CA 1
ATOM 850 C C . TYR A 1 109 ? -4.297 -2.231 -5.088 1.00 65.38 109 TYR A C 1
ATOM 852 O O . TYR A 1 109 ? -4.663 -1.298 -5.803 1.00 65.38 109 TYR A O 1
ATOM 860 N N . PRO A 1 110 ? -3.242 -3.007 -5.417 1.00 75.62 110 PRO A N 1
ATOM 861 C CA . PRO A 1 110 ? -2.724 -4.171 -4.695 1.00 75.62 110 PRO A CA 1
ATOM 862 C C . PRO A 1 110 ? -1.875 -3.810 -3.470 1.00 75.62 110 PRO A C 1
ATOM 864 O O . PRO A 1 110 ? -1.033 -2.927 -3.536 1.00 75.62 110 PRO A O 1
ATOM 867 N N . ILE A 1 111 ? -2.066 -4.580 -2.395 1.00 76.69 111 ILE A N 1
ATOM 868 C CA . ILE A 1 111 ? -1.351 -4.437 -1.120 1.00 76.69 111 ILE A CA 1
ATOM 869 C C . ILE A 1 111 ? 0.089 -4.942 -1.253 1.00 76.69 111 ILE A C 1
ATOM 871 O O . ILE A 1 111 ? 0.306 -6.085 -1.667 1.00 76.69 111 ILE A O 1
ATOM 875 N N . GLU A 1 112 ? 1.051 -4.151 -0.798 1.00 81.38 112 GLU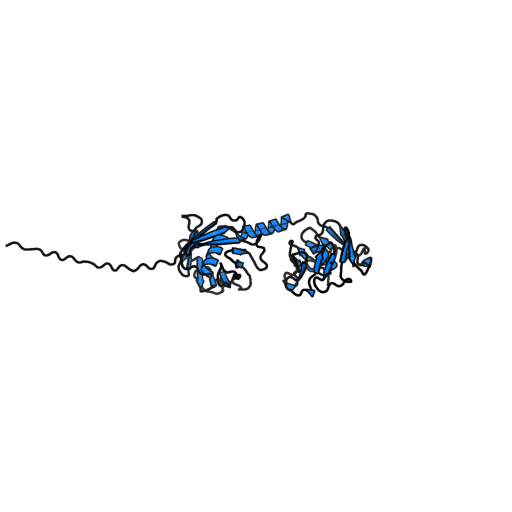 A N 1
ATOM 876 C CA . GLU A 1 112 ? 2.433 -4.565 -0.569 1.00 81.38 112 GLU A CA 1
ATOM 877 C C . GLU A 1 112 ? 2.608 -4.958 0.896 1.00 81.38 112 GLU A C 1
ATOM 879 O O . GLU A 1 112 ? 2.747 -4.117 1.780 1.00 81.38 112 GLU A O 1
ATOM 884 N N . GLU A 1 113 ? 2.569 -6.266 1.185 1.00 81.94 113 GLU A N 1
ATOM 885 C CA . GLU A 1 113 ? 2.463 -6.753 2.570 1.00 81.94 113 GLU A CA 1
ATOM 886 C C . GLU A 1 113 ? 3.604 -6.312 3.505 1.00 81.94 113 GLU A C 1
ATOM 888 O O . GLU A 1 113 ? 3.427 -6.344 4.729 1.00 81.94 113 GLU A O 1
ATOM 893 N N . GLU A 1 114 ? 4.758 -5.950 2.944 1.00 81.81 114 GLU A N 1
ATOM 894 C CA . GLU A 1 114 ? 5.953 -5.513 3.673 1.00 81.81 114 GLU A CA 1
ATOM 895 C C . GLU A 1 114 ? 6.010 -3.997 3.896 1.00 81.81 114 GLU A C 1
ATOM 897 O O . GLU A 1 114 ? 6.634 -3.560 4.862 1.00 81.81 114 GLU A O 1
ATOM 902 N N . LEU A 1 115 ? 5.349 -3.207 3.044 1.00 82.69 115 LEU A N 1
ATOM 903 C CA . LEU A 1 115 ? 5.390 -1.744 3.102 1.00 82.69 115 LEU A CA 1
ATOM 904 C C . LEU A 1 115 ? 4.105 -1.156 3.684 1.00 82.69 115 LEU A C 1
ATOM 906 O O . LEU A 1 115 ? 4.166 -0.266 4.522 1.00 82.69 115 LEU A O 1
ATOM 910 N N . ASP A 1 116 ? 2.943 -1.693 3.310 1.00 88.69 116 ASP A N 1
ATOM 911 C CA . ASP A 1 116 ? 1.654 -1.058 3.606 1.00 88.69 116 ASP A CA 1
ATOM 912 C C . ASP A 1 116 ? 1.070 -1.465 4.966 1.00 88.69 116 ASP A C 1
ATOM 914 O O . ASP A 1 116 ? 0.006 -0.988 5.370 1.00 88.69 116 ASP A O 1
ATOM 918 N N . LYS A 1 117 ? 1.695 -2.414 5.670 1.00 97.19 117 LYS A N 1
ATOM 919 C CA . LYS A 1 117 ? 1.112 -3.032 6.868 1.00 97.19 117 LYS A CA 1
ATOM 920 C C . LYS A 1 117 ? 1.151 -2.073 8.058 1.00 97.19 117 LYS A C 1
ATOM 922 O O . LYS A 1 117 ? 2.203 -1.783 8.613 1.00 97.19 117 LYS A O 1
ATOM 927 N N . LEU A 1 118 ? -0.028 -1.671 8.526 1.00 96.81 118 LEU A N 1
ATOM 928 C CA . LEU A 1 118 ? -0.199 -0.783 9.676 1.00 96.81 118 LEU A CA 1
ATOM 929 C C . LEU A 1 118 ? -0.084 -1.542 10.997 1.00 96.81 118 LEU A C 1
ATOM 931 O O . LEU A 1 118 ? 0.698 -1.176 11.870 1.00 96.81 118 LEU A O 1
ATOM 935 N N . LEU A 1 119 ? -0.884 -2.598 11.164 1.00 98.56 119 LEU A N 1
ATOM 936 C CA . LEU A 1 119 ? -0.912 -3.405 12.385 1.00 98.56 119 LEU A CA 1
ATOM 937 C C . LEU A 1 119 ? -1.416 -4.824 12.135 1.00 98.56 119 LEU A C 1
ATOM 939 O O . LEU A 1 119 ? -2.072 -5.109 11.130 1.00 98.56 119 LEU A O 1
ATOM 943 N N . THR A 1 120 ? -1.166 -5.684 13.116 1.00 98.69 120 THR A N 1
ATOM 944 C CA . THR A 1 120 ? -1.664 -7.057 13.182 1.00 98.69 120 THR A CA 1
ATOM 945 C C . THR A 1 120 ? -2.507 -7.238 14.437 1.00 98.69 120 THR A C 1
ATOM 947 O O . THR A 1 120 ? -2.079 -6.902 15.542 1.00 98.69 120 THR A O 1
ATOM 950 N N . MET A 1 121 ? -3.697 -7.809 14.273 1.00 98.69 121 MET A N 1
ATOM 951 C CA . MET A 1 121 ? -4.540 -8.298 15.356 1.00 98.69 121 MET A CA 1
ATOM 952 C C . MET A 1 121 ? -4.378 -9.809 15.509 1.00 98.69 121 MET A C 1
ATOM 954 O O . MET A 1 121 ? -4.690 -10.571 14.594 1.00 98.69 121 MET A O 1
ATOM 958 N N . GLU A 1 122 ? -3.972 -10.259 16.692 1.00 98.25 122 GLU A N 1
ATOM 959 C CA . GLU A 1 122 ? -3.830 -11.677 17.018 1.00 98.25 122 GLU A CA 1
ATOM 960 C C . GLU A 1 122 ? -4.840 -12.071 18.100 1.00 98.25 122 GLU A C 1
ATOM 962 O O . GLU A 1 122 ? -4.780 -11.619 19.246 1.00 98.25 122 GLU A O 1
ATOM 967 N N . LYS A 1 123 ? -5.811 -12.913 17.740 1.00 97.44 123 LYS A N 1
ATOM 968 C CA . LYS A 1 123 ? -6.842 -13.364 18.677 1.00 97.44 123 LYS A CA 1
ATOM 969 C C . LYS A 1 123 ? -6.269 -14.428 19.615 1.00 97.44 123 LYS A C 1
ATOM 971 O O . LYS A 1 123 ? -6.091 -15.572 19.209 1.00 97.44 123 LYS A O 1
ATOM 976 N N . LEU A 1 124 ? -6.055 -14.068 20.881 1.00 97.25 124 LEU A N 1
ATOM 977 C CA . LEU A 1 124 ? -5.612 -15.010 21.913 1.00 97.25 124 LEU A CA 1
ATOM 978 C C . LEU A 1 124 ? -6.774 -15.891 22.394 1.00 97.25 124 LEU A C 1
ATOM 980 O O . LEU A 1 124 ? -6.624 -17.093 22.592 1.00 97.25 124 LEU A O 1
ATOM 984 N N . ASN A 1 125 ? -7.945 -15.284 22.595 1.00 96.12 125 ASN A N 1
ATOM 985 C CA . ASN A 1 125 ? -9.194 -15.972 22.920 1.00 96.12 125 ASN A CA 1
ATOM 986 C C . ASN A 1 125 ? -10.402 -15.087 22.551 1.00 96.12 125 ASN A C 1
ATOM 988 O O . ASN A 1 125 ? -10.255 -14.034 21.936 1.00 96.12 125 ASN A O 1
ATOM 992 N N . ASP A 1 126 ? -11.618 -15.498 22.913 1.00 93.56 126 ASP A N 1
ATOM 993 C CA . ASP A 1 126 ? -12.844 -14.743 22.602 1.00 93.56 126 ASP A CA 1
ATOM 994 C C . ASP A 1 126 ? -12.965 -13.394 23.311 1.00 93.56 126 ASP A C 1
ATOM 996 O O . ASP A 1 126 ? -13.866 -12.622 22.984 1.00 93.56 126 ASP A O 1
ATOM 1000 N N . SER A 1 127 ? -12.106 -13.117 24.294 1.00 95.75 127 SER A N 1
ATOM 1001 C CA . SER A 1 127 ? -12.137 -11.887 25.080 1.00 95.75 127 SER A CA 1
ATOM 1002 C C . SER A 1 127 ? -10.875 -11.033 25.009 1.00 95.75 127 SER A C 1
ATOM 1004 O O . SER A 1 127 ? -10.878 -9.927 25.544 1.00 95.75 127 SER A O 1
ATOM 1006 N N . ILE A 1 128 ? -9.806 -11.529 24.382 1.00 97.75 128 ILE A N 1
ATOM 1007 C CA . ILE A 1 128 ? -8.509 -10.853 24.317 1.00 97.75 128 ILE A CA 1
ATOM 1008 C C . ILE A 1 128 ? -7.949 -10.956 22.900 1.00 97.75 128 ILE A C 1
ATOM 1010 O O . ILE A 1 128 ? -7.787 -12.054 22.361 1.00 97.75 128 ILE A O 1
ATOM 1014 N N . ILE A 1 129 ? -7.612 -9.800 22.333 1.00 98.62 129 ILE A N 1
ATOM 1015 C CA . ILE A 1 129 ? -6.912 -9.654 21.055 1.00 98.62 129 ILE A CA 1
ATOM 1016 C C . ILE A 1 129 ? -5.648 -8.837 21.315 1.00 98.62 129 ILE A C 1
ATOM 1018 O O . ILE A 1 129 ? -5.714 -7.779 21.936 1.00 98.62 129 ILE A O 1
ATOM 1022 N N . LEU A 1 130 ? -4.505 -9.333 20.863 1.00 98.56 130 LEU A N 1
ATOM 1023 C CA . LEU A 1 130 ? -3.223 -8.642 20.935 1.00 98.56 130 LEU A CA 1
ATOM 1024 C C . LEU A 1 130 ? -3.040 -7.785 19.683 1.00 98.56 130 LEU A C 1
ATOM 1026 O O . LEU A 1 130 ? -3.453 -8.192 18.597 1.00 98.56 130 LEU A O 1
ATOM 1030 N N . ILE A 1 131 ? -2.425 -6.617 19.841 1.00 98.69 131 ILE A N 1
ATOM 1031 C CA . ILE A 1 131 ? -2.154 -5.677 18.755 1.00 98.69 131 ILE A CA 1
ATOM 1032 C C . ILE A 1 131 ? -0.647 -5.524 18.616 1.00 98.69 131 ILE A C 1
ATOM 1034 O O . ILE A 1 131 ? 0.027 -5.164 19.582 1.00 98.69 131 ILE A O 1
ATOM 1038 N N . LYS A 1 132 ? -0.129 -5.779 17.416 1.00 98.62 132 LYS A N 1
ATOM 1039 C CA . LYS A 1 132 ? 1.282 -5.589 17.065 1.00 98.62 132 LYS A CA 1
ATOM 1040 C C . LYS A 1 132 ? 1.415 -4.574 15.942 1.00 98.62 132 LYS A C 1
ATOM 1042 O O . LYS A 1 132 ? 0.530 -4.482 15.093 1.00 98.62 132 LYS A O 1
ATOM 1047 N N . SER A 1 133 ? 2.513 -3.834 15.932 1.00 98.00 133 SER A N 1
ATOM 1048 C CA . SER A 1 133 ? 2.854 -2.919 14.846 1.00 98.00 133 SER A CA 1
ATOM 1049 C C . SER A 1 133 ? 3.137 -3.699 13.566 1.00 98.00 133 SER A C 1
ATOM 1051 O O . SER A 1 133 ? 3.842 -4.703 13.595 1.00 98.00 133 SER A O 1
ATOM 1053 N N . GLY A 1 134 ? 2.612 -3.237 12.436 1.00 95.62 134 GLY A N 1
ATOM 1054 C CA . GLY A 1 134 ? 2.913 -3.824 11.133 1.00 95.62 134 GLY A CA 1
ATOM 1055 C C . GLY A 1 134 ? 4.319 -3.487 10.632 1.00 95.62 134 GLY A C 1
ATOM 1056 O O . GLY A 1 134 ? 4.873 -4.259 9.856 1.00 95.62 134 GLY A O 1
ATOM 1057 N N . VAL A 1 135 ? 4.903 -2.394 11.139 1.00 92.00 135 VAL A N 1
ATOM 1058 C CA . VAL A 1 135 ? 6.208 -1.850 10.724 1.00 92.00 135 VAL A CA 1
ATOM 1059 C C . VAL A 1 135 ? 7.374 -2.634 11.334 1.00 92.00 135 VAL A C 1
ATOM 1061 O O . VAL A 1 135 ? 8.385 -2.873 10.684 1.00 92.00 135 VAL A O 1
ATOM 1064 N N . ASN A 1 136 ? 7.259 -3.034 12.604 1.00 94.12 136 ASN A N 1
ATOM 1065 C CA . ASN A 1 136 ? 8.369 -3.645 13.351 1.00 94.12 136 ASN A CA 1
ATOM 1066 C C . ASN A 1 136 ? 7.968 -4.842 14.232 1.00 94.12 136 ASN A C 1
ATOM 1068 O O . ASN A 1 136 ? 8.775 -5.295 15.041 1.00 94.12 136 ASN A O 1
ATOM 1072 N N . ASP A 1 137 ? 6.726 -5.321 14.114 1.00 95.62 137 ASP A N 1
ATOM 1073 C CA . ASP A 1 137 ? 6.146 -6.438 14.881 1.00 95.62 137 ASP A CA 1
ATOM 1074 C C . ASP A 1 137 ? 6.182 -6.272 16.415 1.00 95.62 137 ASP A C 1
ATOM 1076 O O . ASP A 1 137 ? 5.935 -7.211 17.176 1.00 95.62 137 ASP A O 1
ATOM 1080 N N . SER A 1 138 ? 6.458 -5.060 16.908 1.00 97.12 138 SER A N 1
ATOM 1081 C CA . SER A 1 138 ? 6.445 -4.780 18.343 1.00 97.12 138 SER A CA 1
ATOM 1082 C C . SER A 1 138 ? 5.022 -4.808 18.900 1.00 97.12 138 SER A C 1
ATOM 1084 O O . SER A 1 138 ? 4.055 -4.434 18.233 1.00 97.12 138 SER A O 1
ATOM 1086 N N . MET A 1 139 ? 4.882 -5.256 20.147 1.00 98.25 139 MET A N 1
ATOM 1087 C CA . MET A 1 139 ? 3.601 -5.269 20.846 1.00 98.25 139 MET A CA 1
ATOM 1088 C C . MET A 1 139 ? 3.149 -3.835 21.156 1.00 98.25 139 MET A C 1
ATOM 1090 O O . MET A 1 139 ? 3.839 -3.116 21.874 1.00 98.25 139 MET A O 1
ATOM 1094 N N . LEU A 1 140 ? 1.978 -3.444 20.651 1.00 98.31 140 LEU A N 1
ATOM 1095 C CA . LEU A 1 140 ? 1.378 -2.123 20.870 1.00 98.31 140 LEU A CA 1
ATOM 1096 C C . LEU A 1 140 ? 0.367 -2.114 22.017 1.00 98.31 140 LEU A C 1
ATOM 1098 O O . LEU A 1 140 ? 0.122 -1.071 22.617 1.00 98.31 140 LEU A O 1
ATOM 1102 N N . GLY A 1 141 ? -0.274 -3.253 22.292 1.00 98.56 141 GLY A N 1
ATOM 1103 C CA . GLY A 1 141 ? -1.306 -3.316 23.318 1.00 98.56 141 GLY A CA 1
ATOM 1104 C C . GLY A 1 141 ? -2.293 -4.465 23.157 1.00 98.56 141 GLY A C 1
ATOM 1105 O O . GLY A 1 141 ? -2.060 -5.419 22.416 1.00 98.56 141 GLY A O 1
ATOM 1106 N N . SER A 1 142 ? -3.419 -4.395 23.865 1.00 98.62 142 SER A N 1
ATOM 1107 C CA . SER A 1 142 ? -4.466 -5.415 23.790 1.00 98.62 142 SER A CA 1
ATOM 1108 C C . SER A 1 142 ? -5.875 -4.838 23.835 1.00 98.62 142 SER A C 1
ATOM 1110 O O . SER A 1 142 ? -6.165 -3.900 24.573 1.00 98.62 142 SER A O 1
ATOM 1112 N N . ILE A 1 143 ? -6.780 -5.464 23.091 1.00 98.50 143 ILE A N 1
ATOM 1113 C CA . ILE A 1 143 ? -8.216 -5.227 23.172 1.00 98.50 143 ILE A CA 1
ATOM 1114 C C . ILE A 1 143 ? -8.809 -6.291 24.097 1.00 98.50 143 ILE A C 1
ATOM 1116 O O . ILE A 1 143 ? -8.643 -7.489 23.854 1.00 98.50 143 ILE A O 1
ATOM 1120 N N . ARG A 1 144 ? -9.517 -5.867 25.148 1.00 98.06 144 ARG A N 1
ATOM 1121 C CA . ARG A 1 144 ? -10.131 -6.758 26.144 1.00 98.06 144 ARG A CA 1
ATOM 1122 C C . ARG A 1 144 ? -11.630 -6.488 26.248 1.00 98.06 144 ARG A C 1
ATOM 1124 O O . ARG A 1 144 ? -12.038 -5.341 26.383 1.00 98.06 144 ARG A O 1
ATOM 1131 N N . GLY A 1 145 ? -12.464 -7.522 26.198 1.00 96.25 145 GLY A N 1
ATOM 1132 C CA . GLY A 1 145 ? -13.924 -7.380 26.280 1.00 96.25 145 GLY A CA 1
ATOM 1133 C C . GLY A 1 145 ? -14.653 -8.509 25.566 1.00 96.25 145 GLY A C 1
ATOM 1134 O O . GLY A 1 145 ? -14.038 -9.498 25.208 1.00 96.25 145 GLY A O 1
ATOM 1135 N N . LYS A 1 146 ? -15.963 -8.395 25.344 1.00 94.00 146 LYS A N 1
ATOM 1136 C CA . LYS A 1 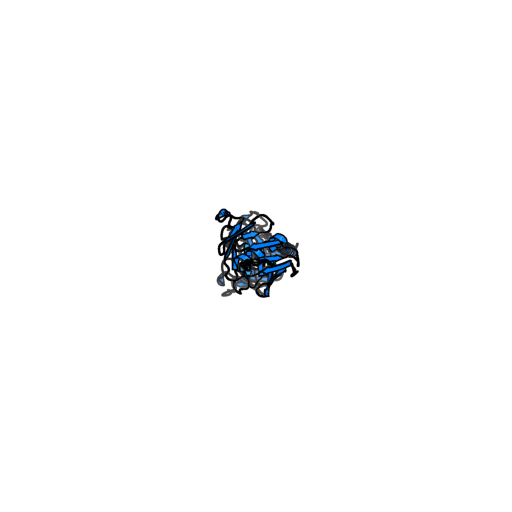146 ? -16.741 -9.395 24.585 1.00 94.00 146 LYS A CA 1
ATOM 1137 C C . LYS A 1 146 ? -17.569 -8.738 23.485 1.00 94.00 146 LYS A C 1
ATOM 1139 O O . LYS A 1 146 ? -17.785 -7.530 23.478 1.00 94.00 146 LYS A O 1
ATOM 1144 N N . GLY A 1 147 ? -18.075 -9.553 22.558 1.00 91.38 147 GLY A N 1
ATOM 1145 C CA . GLY A 1 147 ? -18.986 -9.082 21.511 1.00 91.38 147 GLY A CA 1
ATOM 1146 C C . GLY A 1 147 ? -18.286 -8.251 20.435 1.00 91.38 147 GLY A C 1
ATOM 1147 O O . GLY A 1 147 ? -18.810 -7.213 20.014 1.00 91.38 147 GLY A O 1
ATOM 1148 N N . PHE A 1 148 ? -17.101 -8.705 20.017 1.00 93.38 148 PHE A N 1
ATOM 1149 C CA . PHE A 1 148 ? -16.389 -8.173 18.861 1.00 93.38 148 PHE A CA 1
ATOM 1150 C C . PHE A 1 148 ? -17.223 -8.371 17.593 1.00 93.38 148 PHE A C 1
ATOM 1152 O O . PHE A 1 148 ? -17.707 -9.465 17.311 1.00 93.38 148 PHE A O 1
ATOM 1159 N N . ASN A 1 149 ? -17.378 -7.300 16.824 1.00 95.25 149 ASN A N 1
ATOM 1160 C CA . ASN A 1 149 ? -17.867 -7.346 15.453 1.00 95.25 149 ASN A CA 1
ATOM 1161 C C . ASN A 1 149 ? -16.908 -6.535 14.575 1.00 95.25 149 ASN A C 1
ATOM 1163 O O . ASN A 1 149 ? -16.063 -5.804 15.094 1.00 95.25 149 ASN A O 1
ATOM 1167 N N . THR A 1 150 ? -17.041 -6.649 13.257 1.00 97.44 150 THR A N 1
ATOM 1168 C CA . THR A 1 150 ? -16.119 -6.017 12.306 1.00 97.44 150 THR A CA 1
ATOM 1169 C C . THR A 1 150 ? -15.993 -4.511 12.524 1.00 97.44 150 THR A C 1
ATOM 1171 O O . THR A 1 150 ? -14.878 -4.022 12.636 1.00 97.44 150 THR A O 1
ATOM 1174 N N . ALA A 1 151 ? -17.099 -3.775 12.678 1.00 97.94 151 ALA A N 1
ATOM 1175 C CA . ALA A 1 151 ? -17.054 -2.325 12.888 1.00 97.94 151 ALA A CA 1
ATOM 1176 C C . ALA A 1 151 ? -16.328 -1.936 14.190 1.00 97.94 151 ALA A C 1
ATOM 1178 O O . ALA A 1 151 ? -15.523 -1.008 14.193 1.00 97.94 151 ALA A O 1
ATOM 1179 N N . LYS A 1 152 ? -16.554 -2.681 15.282 1.00 98.06 152 LYS A N 1
ATOM 1180 C CA . LYS A 1 152 ? -15.858 -2.483 16.564 1.00 98.06 152 LYS A CA 1
ATOM 1181 C C . LYS A 1 152 ? -14.360 -2.774 16.463 1.00 98.06 152 LYS A C 1
ATOM 1183 O O . LYS A 1 152 ? -13.564 -2.071 17.071 1.00 98.06 152 LYS A O 1
ATOM 1188 N N . LEU A 1 153 ? -13.973 -3.799 15.705 1.00 98.50 153 LEU A N 1
ATOM 1189 C CA . LEU A 1 153 ? -12.564 -4.126 15.481 1.00 98.50 153 LEU A CA 1
ATOM 1190 C C . LEU A 1 153 ? -11.883 -3.095 14.576 1.00 98.50 153 LEU A C 1
ATOM 1192 O O . LEU A 1 153 ? -10.759 -2.702 14.859 1.00 98.50 153 LEU A O 1
ATOM 1196 N N . VAL A 1 154 ? -12.572 -2.605 13.542 1.00 98.62 154 VAL A N 1
ATOM 1197 C CA . VAL A 1 154 ? -12.065 -1.539 12.664 1.00 98.62 154 VAL A CA 1
ATOM 1198 C C . VAL A 1 154 ? -11.843 -0.245 13.442 1.00 98.62 154 VAL A C 1
ATOM 1200 O O . VAL A 1 154 ? -10.766 0.333 13.340 1.00 98.62 154 VAL A O 1
ATOM 1203 N N . ILE A 1 155 ? -12.810 0.202 14.256 1.00 98.50 155 ILE A N 1
ATOM 1204 C CA . ILE A 1 155 ? -12.608 1.421 15.054 1.00 98.50 155 ILE A CA 1
ATOM 1205 C C . ILE A 1 155 ? -11.528 1.224 16.119 1.00 98.50 155 ILE A C 1
ATOM 1207 O O . ILE A 1 155 ? -10.772 2.150 16.390 1.00 98.50 155 ILE A O 1
ATOM 1211 N N . ALA A 1 156 ? -11.390 0.014 16.672 1.00 98.62 156 ALA A N 1
ATOM 1212 C CA . ALA A 1 156 ? -10.295 -0.276 17.584 1.00 98.62 156 ALA A CA 1
ATOM 1213 C C . ALA A 1 156 ? -8.931 -0.196 16.885 1.00 98.62 156 ALA A C 1
ATOM 1215 O O . ALA A 1 156 ? -8.049 0.488 17.393 1.00 98.62 156 ALA A O 1
ATOM 1216 N N . ALA A 1 157 ? -8.776 -0.804 15.701 1.00 98.69 157 ALA A N 1
ATOM 1217 C CA . ALA A 1 157 ? -7.579 -0.636 14.872 1.00 98.69 157 ALA A CA 1
ATOM 1218 C C . ALA A 1 157 ? -7.286 0.842 14.606 1.00 98.69 157 ALA A C 1
ATOM 1220 O O . ALA A 1 157 ? -6.161 1.278 14.817 1.00 98.69 157 ALA A O 1
ATOM 1221 N N . HIS A 1 158 ? -8.295 1.615 14.197 1.00 98.19 158 HIS A N 1
ATOM 1222 C CA . HIS A 1 158 ? -8.132 3.039 13.920 1.00 98.19 158 HIS A CA 1
ATOM 1223 C C . HIS A 1 158 ? -7.607 3.815 15.137 1.00 98.19 158 HIS A C 1
ATOM 1225 O O . HIS A 1 158 ? -6.706 4.633 14.986 1.00 98.19 158 HIS A O 1
ATOM 1231 N N . ILE A 1 159 ? -8.096 3.521 16.346 1.00 98.19 159 ILE A N 1
ATOM 1232 C CA . ILE A 1 159 ? -7.598 4.152 17.577 1.00 98.19 159 ILE A CA 1
ATOM 1233 C C . ILE A 1 159 ? -6.115 3.828 17.806 1.00 98.19 159 ILE A C 1
ATOM 1235 O O . ILE A 1 159 ? -5.346 4.739 18.098 1.00 98.19 159 ILE A O 1
ATOM 1239 N N . TYR A 1 160 ? -5.689 2.573 17.625 1.00 98.62 160 TYR A N 1
ATOM 1240 C CA . TYR A 1 160 ? -4.265 2.214 17.715 1.00 98.62 160 TYR A CA 1
ATOM 1241 C C . TYR A 1 160 ? -3.425 2.906 16.634 1.00 98.62 160 TYR A C 1
ATOM 1243 O O . TYR A 1 160 ? -2.363 3.440 16.945 1.00 98.62 160 TYR A O 1
ATOM 1251 N N . ILE A 1 161 ? -3.910 2.940 15.388 1.00 96.62 161 ILE A N 1
ATOM 1252 C CA . ILE A 1 161 ? -3.235 3.608 14.266 1.00 96.62 161 ILE A CA 1
ATOM 1253 C C . ILE A 1 161 ? -2.993 5.082 14.595 1.00 96.62 161 ILE A C 1
ATOM 1255 O O . ILE A 1 161 ? -1.859 5.539 14.491 1.00 96.62 161 ILE A O 1
ATOM 1259 N N . MET A 1 162 ? -4.023 5.795 15.059 1.00 94.75 162 MET A N 1
ATOM 1260 C CA . MET A 1 162 ? -3.923 7.211 15.419 1.00 94.75 162 MET A CA 1
ATOM 1261 C C . MET A 1 162 ? -3.048 7.443 16.654 1.00 94.75 162 MET A C 1
ATOM 1263 O O . MET A 1 162 ? -2.268 8.390 16.679 1.00 94.75 162 MET A O 1
ATOM 1267 N N . HIS A 1 163 ? -3.162 6.595 17.682 1.00 96.12 163 HIS A N 1
ATOM 1268 C CA . HIS A 1 163 ? -2.411 6.757 18.929 1.00 96.12 163 HIS A CA 1
ATOM 1269 C C . HIS A 1 163 ? -0.899 6.600 18.723 1.00 96.12 163 HIS A C 1
ATOM 1271 O O . HIS A 1 163 ? -0.120 7.347 19.307 1.00 96.12 163 HIS A O 1
ATOM 1277 N N . PHE A 1 164 ? -0.490 5.645 17.883 1.00 95.75 164 PHE A N 1
ATOM 1278 C CA . PHE A 1 164 ? 0.919 5.360 17.601 1.00 95.75 164 PHE A CA 1
ATOM 1279 C C . PHE A 1 164 ? 1.441 6.022 16.313 1.00 95.75 164 PHE A C 1
ATOM 1281 O O . PHE A 1 164 ? 2.617 5.862 15.991 1.00 95.75 164 PHE A O 1
ATOM 1288 N N . GLY A 1 165 ? 0.597 6.749 15.570 1.00 92.12 165 GLY A N 1
ATOM 1289 C CA . GLY A 1 165 ? 0.964 7.364 14.288 1.00 92.12 165 GLY A CA 1
ATOM 1290 C C . GLY A 1 165 ? 1.441 6.342 13.252 1.00 92.12 165 GLY A C 1
ATOM 1291 O O . GLY A 1 165 ? 2.433 6.574 12.564 1.00 92.12 165 GLY A O 1
ATOM 1292 N N . LEU A 1 166 ? 0.803 5.166 13.192 1.00 93.06 166 LEU A N 1
ATOM 1293 C CA . LEU A 1 166 ? 1.255 4.059 12.332 1.00 93.06 166 LEU A CA 1
ATOM 1294 C C . LEU A 1 166 ? 1.106 4.386 10.844 1.00 93.06 166 LEU A C 1
ATOM 1296 O O . LEU A 1 166 ? 1.890 3.916 10.030 1.00 93.06 166 LEU A O 1
ATOM 1300 N N . ASP A 1 167 ? 0.121 5.210 10.497 1.00 86.50 167 ASP A N 1
ATOM 1301 C CA . ASP A 1 167 ? -0.053 5.748 9.152 1.00 86.50 167 ASP A CA 1
ATOM 1302 C C . ASP A 1 167 ? 1.149 6.598 8.726 1.00 86.50 167 ASP A C 1
ATOM 1304 O O . ASP A 1 167 ? 1.682 6.400 7.640 1.00 86.50 167 ASP A O 1
ATOM 1308 N N . GLN A 1 168 ? 1.635 7.482 9.599 1.00 85.38 168 GLN A N 1
ATOM 1309 C CA . GLN A 1 168 ? 2.824 8.293 9.337 1.00 85.38 168 GLN A CA 1
ATOM 1310 C C . GLN A 1 168 ? 4.086 7.437 9.214 1.00 85.38 168 GLN A C 1
ATOM 1312 O O . GLN A 1 168 ? 4.907 7.695 8.338 1.00 85.38 168 GLN A O 1
ATOM 1317 N N . GLN A 1 169 ? 4.229 6.410 10.057 1.00 91.19 169 GLN A N 1
ATOM 1318 C CA . GLN A 1 169 ? 5.361 5.481 9.988 1.00 91.19 169 GLN A CA 1
ATOM 1319 C C . GLN A 1 169 ? 5.371 4.696 8.672 1.00 91.19 169 GLN A C 1
ATOM 1321 O O . GLN A 1 169 ? 6.412 4.616 8.029 1.00 91.19 169 GLN A O 1
ATOM 1326 N N . VAL A 1 170 ? 4.218 4.176 8.240 1.00 85.81 170 VAL A N 1
ATOM 1327 C CA . VAL A 1 170 ? 4.081 3.483 6.950 1.00 85.81 170 VAL A CA 1
ATOM 1328 C C . VAL A 1 170 ? 4.331 4.437 5.780 1.00 85.81 170 VAL A C 1
ATOM 1330 O O . VAL A 1 170 ? 5.090 4.102 4.879 1.00 85.81 170 VAL A O 1
ATOM 1333 N N . ILE A 1 171 ? 3.776 5.656 5.802 1.00 79.81 171 ILE A N 1
ATOM 1334 C CA . ILE A 1 171 ? 4.042 6.667 4.763 1.00 79.81 171 ILE A CA 1
ATOM 1335 C C . ILE A 1 171 ? 5.543 6.965 4.666 1.00 79.81 171 ILE A C 1
ATOM 1337 O O . ILE A 1 171 ? 6.079 7.024 3.561 1.00 79.81 171 ILE A O 1
ATOM 1341 N N . HIS A 1 172 ? 6.223 7.122 5.803 1.00 80.69 172 HIS A N 1
ATOM 1342 C CA . HIS A 1 172 ? 7.668 7.332 5.838 1.00 80.69 172 HIS A CA 1
ATOM 1343 C C . HIS A 1 172 ? 8.430 6.124 5.294 1.00 80.69 172 HIS A C 1
ATOM 1345 O O . HIS A 1 172 ? 9.334 6.296 4.490 1.00 80.69 172 HIS A O 1
ATOM 1351 N N . GLN A 1 173 ? 8.036 4.904 5.662 1.00 85.62 173 GLN A N 1
ATOM 1352 C CA . GLN A 1 173 ? 8.649 3.678 5.152 1.00 85.62 173 GLN A CA 1
ATOM 1353 C C . GLN A 1 173 ? 8.495 3.554 3.630 1.00 85.62 173 GLN A C 1
ATOM 1355 O O . GLN A 1 173 ? 9.451 3.200 2.947 1.00 85.62 173 GLN A O 1
ATOM 1360 N N . ILE A 1 174 ? 7.320 3.880 3.083 1.00 76.31 174 ILE A N 1
ATOM 1361 C CA . ILE A 1 174 ? 7.081 3.908 1.632 1.00 76.31 174 ILE A CA 1
ATOM 1362 C C . ILE A 1 174 ? 7.975 4.964 0.967 1.00 76.31 174 ILE A C 1
ATOM 1364 O O . ILE A 1 174 ? 8.553 4.709 -0.091 1.00 76.31 174 ILE A O 1
ATOM 1368 N N . GLN A 1 175 ? 8.128 6.138 1.586 1.00 73.50 175 GLN A N 1
ATOM 1369 C CA . GLN A 1 175 ? 9.008 7.201 1.094 1.00 73.50 175 GLN A CA 1
ATOM 1370 C C . GLN A 1 175 ? 10.481 6.789 1.134 1.00 73.50 175 GLN A C 1
ATOM 1372 O O . GLN A 1 175 ? 11.147 6.893 0.114 1.00 73.50 175 GLN A O 1
ATOM 1377 N N . GLU A 1 176 ? 10.977 6.248 2.246 1.00 76.75 176 GLU A N 1
ATOM 1378 C CA . GLU A 1 176 ? 12.350 5.746 2.374 1.00 76.75 176 GLU A CA 1
ATOM 1379 C C . GLU A 1 176 ? 12.623 4.576 1.432 1.00 76.75 176 GLU A C 1
ATOM 1381 O O . GLU A 1 176 ? 13.710 4.475 0.871 1.00 76.75 176 GLU A O 1
ATOM 1386 N N . PHE A 1 177 ? 11.653 3.686 1.219 1.00 74.00 177 PHE A N 1
ATOM 1387 C CA . PHE A 1 177 ? 11.772 2.627 0.222 1.00 74.00 177 PHE A CA 1
ATOM 1388 C C . PHE A 1 177 ? 11.853 3.212 -1.193 1.00 74.00 177 PHE A C 1
ATOM 1390 O O . PHE A 1 177 ? 12.658 2.765 -2.005 1.00 74.00 177 PHE A O 1
ATOM 1397 N N . SER A 1 178 ? 11.079 4.261 -1.476 1.00 64.69 178 SER A N 1
ATOM 1398 C CA . SER A 1 178 ? 11.158 4.979 -2.751 1.00 64.69 178 SER A CA 1
ATOM 1399 C C . SER A 1 178 ? 12.505 5.698 -2.917 1.00 64.69 178 SER A C 1
ATOM 1401 O O . SER A 1 178 ? 13.085 5.641 -3.992 1.00 64.69 178 SER A O 1
ATOM 1403 N N . GLU A 1 179 ? 13.026 6.325 -1.857 1.00 60.47 179 GLU A N 1
ATOM 1404 C CA . GLU A 1 179 ? 14.284 7.091 -1.845 1.00 60.47 179 GLU A CA 1
ATOM 1405 C C . GLU A 1 179 ? 15.537 6.203 -1.809 1.00 60.47 179 GLU A C 1
ATOM 1407 O O . GLU A 1 179 ? 16.545 6.518 -2.426 1.00 60.47 179 GLU A O 1
ATOM 1412 N N . SER A 1 180 ? 15.498 5.052 -1.141 1.00 54.16 180 SER A N 1
ATOM 1413 C CA . SER A 1 180 ? 16.590 4.065 -1.181 1.00 54.16 180 SER A CA 1
ATOM 1414 C C . SER A 1 180 ? 16.665 3.333 -2.523 1.00 54.16 180 SER A C 1
ATOM 1416 O O . SER A 1 180 ? 17.736 2.852 -2.897 1.00 54.16 180 SER A O 1
ATOM 1418 N N . ASN A 1 181 ? 15.557 3.316 -3.270 1.00 51.34 181 ASN A N 1
ATOM 1419 C CA . ASN A 1 181 ? 15.513 2.938 -4.678 1.00 51.34 181 ASN A CA 1
ATOM 1420 C C . ASN A 1 181 ? 15.777 4.119 -5.633 1.00 51.34 181 ASN A C 1
ATOM 1422 O O . ASN A 1 181 ? 15.863 3.890 -6.842 1.00 51.34 181 ASN A O 1
ATOM 1426 N N . GLU A 1 182 ? 15.968 5.354 -5.139 1.00 46.16 182 GLU A N 1
ATOM 1427 C CA . GLU A 1 182 ? 16.548 6.436 -5.942 1.00 46.16 182 GLU A CA 1
ATOM 1428 C C . GLU A 1 182 ? 18.031 6.107 -6.151 1.00 46.16 182 GLU A C 1
ATOM 1430 O O . GLU A 1 182 ? 18.931 6.563 -5.441 1.00 46.16 182 GLU A O 1
ATOM 1435 N N . SER A 1 183 ? 18.314 5.299 -7.174 1.00 49.00 183 SER A N 1
ATOM 1436 C CA . SER A 1 183 ? 19.628 5.328 -7.790 1.00 49.00 183 SER A CA 1
ATOM 1437 C C . SER A 1 183 ? 19.899 6.790 -8.149 1.00 49.00 183 SER A C 1
ATOM 1439 O O . SER A 1 183 ? 19.219 7.360 -9.003 1.00 49.00 183 SER A O 1
ATOM 1441 N N . THR A 1 184 ? 20.933 7.393 -7.561 1.00 48.69 184 THR A N 1
ATOM 1442 C CA . THR A 1 184 ? 21.506 8.705 -7.949 1.00 48.69 184 THR A CA 1
ATOM 1443 C C . THR A 1 184 ? 22.075 8.712 -9.379 1.00 48.69 184 THR A C 1
ATOM 1445 O O . THR A 1 184 ? 22.815 9.604 -9.793 1.00 48.69 184 THR A O 1
ATOM 1448 N N . GLN A 1 185 ? 21.718 7.701 -10.153 1.00 67.44 185 GLN A N 1
ATOM 1449 C CA . GLN A 1 185 ? 22.229 7.327 -11.438 1.00 67.44 185 GLN A CA 1
ATOM 1450 C C . GLN A 1 185 ? 21.054 7.435 -12.409 1.00 67.44 185 GLN A C 1
ATOM 1452 O O . GLN A 1 185 ? 20.238 6.538 -12.588 1.00 67.44 185 GLN A O 1
ATOM 1457 N N . GLY A 1 186 ? 20.924 8.644 -12.947 1.00 83.69 186 GLY A N 1
ATOM 1458 C CA . GLY A 1 186 ? 20.069 8.916 -14.086 1.00 83.69 186 GLY A CA 1
ATOM 1459 C C . GLY A 1 186 ? 20.728 8.459 -15.383 1.00 83.69 186 GLY A C 1
ATOM 1460 O O . GLY A 1 186 ? 21.901 8.069 -15.431 1.00 83.69 186 GLY A O 1
ATOM 1461 N N . GLY A 1 187 ? 19.981 8.583 -16.466 1.00 93.69 187 GLY A N 1
ATOM 1462 C CA . GLY A 1 187 ? 20.484 8.263 -17.784 1.00 93.69 187 GLY A CA 1
ATOM 1463 C C . GLY A 1 187 ? 19.712 8.950 -18.891 1.00 93.69 187 GLY A C 1
ATOM 1464 O O . GLY A 1 187 ? 18.717 9.641 -18.670 1.00 93.69 187 GLY A O 1
ATOM 1465 N N . ILE A 1 188 ? 20.219 8.782 -20.100 1.00 94.69 188 ILE A N 1
ATOM 1466 C CA . ILE A 1 188 ? 19.621 9.279 -21.328 1.00 94.69 188 ILE A CA 1
ATOM 1467 C C . ILE A 1 188 ? 19.318 8.076 -22.205 1.00 94.69 188 ILE A C 1
ATOM 1469 O O . ILE A 1 188 ? 20.154 7.187 -22.349 1.00 94.69 188 ILE A O 1
ATOM 1473 N N . ILE A 1 189 ? 18.132 8.071 -22.800 1.00 95.00 189 ILE A N 1
ATOM 1474 C CA . ILE A 1 189 ? 17.748 7.115 -23.832 1.00 95.00 189 ILE A CA 1
ATOM 1475 C C . ILE A 1 189 ? 17.448 7.914 -25.092 1.00 95.00 189 ILE A C 1
ATOM 1477 O O . ILE A 1 189 ? 16.641 8.845 -25.067 1.00 95.00 189 ILE A O 1
ATOM 1481 N N . ARG A 1 190 ? 18.120 7.577 -26.189 1.00 94.06 190 ARG A N 1
ATOM 1482 C CA . ARG A 1 190 ? 17.984 8.280 -27.470 1.00 94.06 190 ARG A CA 1
ATOM 1483 C C . ARG A 1 190 ? 18.131 7.331 -28.639 1.00 94.06 190 ARG A C 1
ATOM 1485 O O . ARG A 1 190 ? 18.736 6.275 -28.505 1.00 94.06 190 ARG A O 1
ATOM 1492 N N . LEU A 1 191 ? 17.633 7.723 -29.802 1.00 93.19 191 LEU A N 1
ATOM 1493 C CA . LEU A 1 191 ? 17.901 6.986 -31.032 1.00 93.19 191 LEU A CA 1
ATOM 1494 C C . LEU A 1 191 ? 19.397 7.048 -31.382 1.00 93.19 191 LEU A C 1
ATOM 1496 O O . LEU A 1 191 ? 19.980 8.126 -31.451 1.00 93.19 191 LEU A O 1
ATOM 1500 N N . LEU A 1 192 ? 20.007 5.891 -31.646 1.00 91.12 192 LEU A N 1
ATOM 1501 C CA . LEU A 1 192 ? 21.448 5.762 -31.879 1.00 91.12 192 LEU A CA 1
ATOM 1502 C C . LEU A 1 192 ? 21.895 6.492 -33.156 1.00 91.12 192 LEU A C 1
ATOM 1504 O O . LEU A 1 192 ? 22.885 7.218 -33.157 1.00 91.12 192 LEU A O 1
ATOM 1508 N N . ASN A 1 193 ? 21.146 6.317 -34.248 1.00 87.06 193 ASN A N 1
ATOM 1509 C CA . ASN A 1 193 ? 21.499 6.845 -35.572 1.00 87.06 193 ASN A CA 1
ATOM 1510 C C . ASN A 1 193 ? 20.662 8.066 -35.987 1.00 87.06 193 ASN A C 1
ATOM 1512 O O . ASN A 1 193 ? 20.651 8.443 -37.159 1.00 87.06 193 ASN A O 1
ATOM 1516 N N . ASN A 1 194 ? 19.949 8.688 -35.047 1.00 80.62 194 ASN A N 1
ATOM 1517 C CA . ASN A 1 194 ? 19.115 9.850 -35.321 1.00 80.62 194 ASN A CA 1
ATOM 1518 C C . ASN A 1 194 ? 19.467 10.978 -34.351 1.00 80.62 194 ASN A C 1
ATOM 1520 O O . ASN A 1 194 ? 19.151 10.913 -33.170 1.00 80.62 194 ASN A O 1
ATOM 1524 N N . SER A 1 195 ? 20.082 12.042 -34.869 1.00 70.12 195 SER A N 1
ATOM 1525 C CA . SER A 1 195 ? 20.417 13.244 -34.095 1.00 70.12 195 SER A CA 1
ATOM 1526 C C . SER A 1 195 ? 19.209 14.141 -33.810 1.00 70.12 195 SER A C 1
ATOM 1528 O O . SER A 1 195 ? 19.365 15.277 -33.359 1.00 70.12 195 SER A O 1
ATOM 1530 N N . ASN A 1 196 ? 17.997 13.668 -34.106 1.00 76.19 196 ASN A N 1
ATOM 1531 C CA . ASN A 1 196 ? 16.788 14.385 -33.776 1.00 76.19 196 ASN A CA 1
ATOM 1532 C C . ASN A 1 196 ? 16.519 14.337 -32.266 1.00 76.19 196 ASN A C 1
ATOM 1534 O O . ASN A 1 196 ? 15.932 13.394 -31.736 1.00 76.19 196 ASN A O 1
ATOM 1538 N N . TYR A 1 197 ? 16.865 15.447 -31.627 1.00 73.69 197 TYR A N 1
ATOM 1539 C CA . TYR A 1 197 ? 16.624 15.796 -30.232 1.00 73.69 197 TYR A CA 1
ATOM 1540 C C . TYR A 1 197 ? 15.182 15.600 -29.725 1.00 73.69 197 TYR A C 1
ATOM 1542 O O . TYR A 1 197 ? 14.961 15.599 -28.512 1.00 73.69 197 TYR A O 1
ATOM 1550 N N . TYR A 1 198 ? 14.193 15.464 -30.619 1.00 78.38 198 TYR A N 1
ATOM 1551 C CA . TYR A 1 198 ? 12.799 15.196 -30.251 1.00 78.38 198 TYR A CA 1
ATOM 1552 C C . TYR A 1 198 ? 12.576 13.804 -29.641 1.00 78.38 198 TYR A C 1
ATOM 1554 O O . TYR A 1 198 ? 11.614 13.646 -28.896 1.00 78.38 198 TYR A O 1
ATOM 1562 N N . PHE A 1 199 ? 13.454 12.833 -29.913 1.00 84.12 199 PHE A N 1
ATOM 1563 C CA . PHE A 1 199 ? 13.352 11.455 -29.408 1.00 84.12 199 PHE A CA 1
ATOM 1564 C C . PHE A 1 199 ? 14.407 11.149 -28.340 1.00 84.12 199 PHE A C 1
ATOM 1566 O O . PHE A 1 199 ? 14.899 10.027 -28.245 1.00 84.12 199 PHE A O 1
ATOM 1573 N N . GLU A 1 200 ? 14.793 12.156 -27.560 1.00 91.81 200 GLU A N 1
ATOM 1574 C CA . GLU A 1 200 ? 15.707 11.979 -26.438 1.00 91.81 200 GLU A CA 1
ATOM 1575 C C . GLU A 1 200 ? 14.959 12.122 -25.119 1.00 91.81 200 GLU A C 1
ATOM 1577 O O . GLU A 1 200 ? 14.274 13.117 -24.871 1.00 91.81 200 GLU A O 1
ATOM 1582 N N . TRP A 1 201 ? 15.146 11.135 -24.257 1.00 93.94 201 TRP A N 1
ATOM 1583 C CA . TRP A 1 201 ? 14.519 11.041 -22.953 1.00 93.94 201 TRP A CA 1
ATOM 1584 C C . TRP A 1 201 ? 15.580 11.042 -21.869 1.00 93.94 201 TRP A C 1
ATOM 1586 O O . TRP A 1 201 ? 16.616 10.393 -21.995 1.00 93.94 201 TRP A O 1
ATOM 1596 N N . LYS A 1 202 ? 15.304 11.759 -20.787 1.00 94.50 202 LYS A N 1
ATOM 1597 C CA . LYS A 1 202 ? 16.116 11.785 -19.582 1.00 94.50 202 LYS A CA 1
ATOM 1598 C C . LYS A 1 202 ? 15.367 11.086 -18.463 1.00 94.50 202 LYS A C 1
ATOM 1600 O O . LYS A 1 202 ? 14.227 11.428 -18.161 1.00 94.50 202 LYS A O 1
ATOM 1605 N N . TRP A 1 203 ? 16.060 10.157 -17.830 1.00 94.94 203 TRP A N 1
ATOM 1606 C CA . TRP A 1 203 ? 15.703 9.578 -16.550 1.00 94.94 203 TRP A CA 1
ATOM 1607 C C . TRP A 1 203 ? 16.563 10.235 -15.475 1.00 94.94 203 TRP A C 1
ATOM 1609 O O . TRP A 1 203 ? 17.788 10.250 -15.594 1.00 94.94 203 TRP A O 1
ATOM 1619 N N . ASP A 1 204 ? 15.947 10.809 -14.448 1.00 91.00 204 ASP A N 1
ATOM 1620 C CA . ASP A 1 204 ? 16.672 11.458 -13.345 1.00 91.00 204 ASP A CA 1
ATOM 1621 C C . ASP A 1 204 ? 16.729 10.623 -12.056 1.00 91.00 204 ASP A C 1
ATOM 1623 O O . ASP A 1 204 ? 17.171 11.130 -11.029 1.00 91.00 204 ASP A O 1
ATOM 1627 N N . GLY A 1 205 ? 16.313 9.355 -12.117 1.00 89.44 205 GLY A N 1
ATOM 1628 C CA . GLY A 1 205 ? 16.164 8.482 -10.949 1.00 89.44 205 GLY A CA 1
ATOM 1629 C C . GLY A 1 205 ? 14.718 8.360 -10.465 1.00 89.44 205 GLY A C 1
ATOM 1630 O O . GLY A 1 205 ? 14.408 7.420 -9.741 1.00 89.44 205 GLY A O 1
ATOM 1631 N N . LYS A 1 206 ? 13.821 9.254 -10.905 1.00 90.06 206 LYS A N 1
ATOM 1632 C CA . LYS A 1 206 ? 12.412 9.270 -10.475 1.00 90.06 206 LYS A CA 1
ATOM 1633 C C . LYS A 1 206 ? 11.433 9.642 -11.579 1.00 90.06 206 LYS A C 1
ATOM 1635 O O . LYS A 1 206 ? 10.324 9.111 -11.651 1.00 90.06 206 LYS A O 1
ATOM 1640 N N . THR A 1 207 ? 11.838 10.574 -12.426 1.00 92.31 207 THR A N 1
ATOM 1641 C CA . THR A 1 207 ? 11.035 11.157 -13.487 1.00 92.31 207 THR A CA 1
ATOM 1642 C C . THR A 1 207 ? 11.692 10.870 -14.828 1.00 92.31 207 THR A C 1
ATOM 1644 O O . THR A 1 207 ? 12.868 11.164 -15.065 1.00 92.31 207 THR A O 1
ATOM 1647 N N . LEU A 1 208 ? 10.902 10.285 -15.717 1.00 94.12 208 LEU A N 1
ATOM 1648 C CA . LEU A 1 208 ? 11.177 10.164 -17.133 1.00 94.12 208 LEU A CA 1
ATOM 1649 C C . LEU A 1 208 ? 10.570 11.383 -17.828 1.00 94.12 208 LEU A C 1
ATOM 1651 O O . LEU A 1 208 ? 9.370 11.624 -17.726 1.00 94.12 208 LEU A O 1
ATOM 1655 N N . GLN A 1 209 ? 11.396 12.142 -18.536 1.00 93.25 209 GLN A N 1
ATOM 1656 C CA . GLN A 1 209 ? 10.964 13.345 -19.241 1.00 93.25 209 GLN A CA 1
ATOM 1657 C C . GLN A 1 209 ? 11.714 13.502 -20.565 1.00 93.25 209 GLN A C 1
ATOM 1659 O O . GLN A 1 209 ? 12.875 13.092 -20.666 1.00 93.25 209 GLN A O 1
ATOM 1664 N N . PRO A 1 210 ? 11.104 14.114 -21.585 1.00 91.75 210 PRO A N 1
ATOM 1665 C CA . PRO A 1 210 ? 11.814 14.428 -22.813 1.00 91.75 210 PRO A CA 1
ATOM 1666 C C . PRO A 1 210 ? 12.881 15.497 -22.537 1.00 91.75 210 PRO A C 1
ATOM 1668 O O . PRO A 1 210 ? 12.631 16.480 -21.840 1.00 91.75 210 PRO A O 1
ATOM 1671 N N . ILE A 1 211 ? 14.076 15.349 -23.116 1.00 89.50 211 ILE A N 1
ATOM 1672 C CA . ILE A 1 211 ? 15.156 16.342 -22.956 1.00 89.50 211 ILE A CA 1
ATOM 1673 C C . ILE A 1 211 ? 14.737 17.692 -23.543 1.00 89.50 211 ILE A C 1
ATOM 1675 O O . ILE A 1 211 ? 15.057 18.746 -22.995 1.00 89.50 211 ILE A O 1
ATOM 1679 N N . ASN A 1 212 ? 14.002 17.662 -24.656 1.00 81.38 212 ASN A N 1
ATOM 1680 C CA . ASN A 1 212 ? 13.592 18.855 -25.381 1.00 81.38 212 ASN A CA 1
ATOM 1681 C C . ASN A 1 212 ? 12.075 18.989 -25.414 1.00 81.38 212 ASN A C 1
ATOM 1683 O O . ASN A 1 212 ? 11.356 18.033 -25.702 1.00 81.38 212 ASN A O 1
ATOM 1687 N N . GLY A 1 213 ? 11.593 20.210 -25.176 1.00 70.50 213 GLY A N 1
ATOM 1688 C CA . GLY A 1 213 ? 10.164 20.517 -25.145 1.00 70.50 213 GLY A CA 1
ATOM 1689 C C . GLY A 1 213 ? 9.476 20.054 -23.865 1.00 70.50 213 GLY A C 1
ATOM 1690 O O . GLY A 1 213 ? 8.349 19.591 -23.956 1.00 70.50 213 GLY A O 1
ATOM 1691 N N . ASN A 1 214 ? 10.148 20.143 -22.711 1.00 72.44 214 ASN A N 1
ATOM 1692 C CA . ASN A 1 214 ? 9.604 19.660 -21.447 1.00 72.44 214 ASN A CA 1
ATOM 1693 C C . ASN A 1 214 ? 8.244 20.304 -21.142 1.00 72.44 214 ASN A C 1
ATOM 1695 O O . ASN A 1 214 ? 8.157 21.508 -20.874 1.00 72.44 214 ASN A O 1
ATOM 1699 N N . ARG A 1 215 ? 7.190 19.497 -21.231 1.00 80.69 215 ARG A N 1
ATOM 1700 C CA . ARG A 1 215 ? 5.844 19.844 -20.803 1.00 80.69 215 ARG A CA 1
ATOM 1701 C C . ARG A 1 215 ? 5.443 18.844 -19.728 1.00 80.69 215 ARG A C 1
ATOM 1703 O O . ARG A 1 215 ? 5.701 17.659 -19.924 1.00 80.69 215 ARG A O 1
ATOM 1710 N N . PRO A 1 216 ? 4.748 19.273 -18.663 1.00 80.06 216 PRO A N 1
ATOM 1711 C CA . PRO A 1 216 ? 4.286 18.360 -17.619 1.00 80.06 216 PRO A CA 1
ATOM 1712 C C . PRO A 1 216 ? 3.439 17.188 -18.141 1.00 80.06 216 PRO A C 1
ATOM 1714 O O . PRO A 1 216 ? 3.352 16.155 -17.483 1.00 80.06 216 PRO A O 1
ATOM 1717 N N . GLU A 1 217 ? 2.805 17.340 -19.311 1.00 84.00 217 GLU A N 1
ATOM 1718 C CA . GLU A 1 217 ? 2.013 16.286 -19.957 1.00 84.00 217 GLU A CA 1
ATOM 1719 C C . GLU A 1 217 ? 2.856 15.113 -20.485 1.00 84.00 217 GLU A C 1
ATOM 1721 O O . GLU A 1 217 ? 2.339 14.005 -20.601 1.00 84.00 217 GLU A O 1
ATOM 1726 N N . ASP A 1 218 ? 4.140 15.345 -20.764 1.00 87.88 218 ASP A N 1
ATOM 1727 C CA . ASP A 1 218 ? 5.070 14.342 -21.294 1.00 87.88 218 ASP A CA 1
ATOM 1728 C C . ASP A 1 218 ? 5.904 13.675 -20.181 1.00 87.88 218 ASP A C 1
ATOM 1730 O O . ASP A 1 218 ? 6.721 12.793 -20.448 1.00 87.88 218 ASP A O 1
ATOM 1734 N N . GLU A 1 219 ? 5.752 14.124 -18.932 1.00 91.69 219 GLU A N 1
ATOM 1735 C CA . GLU A 1 219 ? 6.526 13.635 -17.795 1.00 91.69 219 GLU A CA 1
ATOM 1736 C C . GLU A 1 219 ? 5.851 12.424 -17.144 1.00 91.69 219 GLU A C 1
ATOM 1738 O O . GLU A 1 219 ? 4.649 12.420 -16.860 1.00 91.69 219 GLU A O 1
ATOM 1743 N N . TRP A 1 220 ? 6.658 11.418 -16.816 1.00 93.81 220 TRP A N 1
ATOM 1744 C CA . TRP A 1 220 ? 6.230 10.203 -16.136 1.00 93.81 220 TRP A CA 1
ATOM 1745 C C . TRP A 1 220 ? 7.044 9.989 -14.868 1.00 93.81 220 TRP A C 1
ATOM 1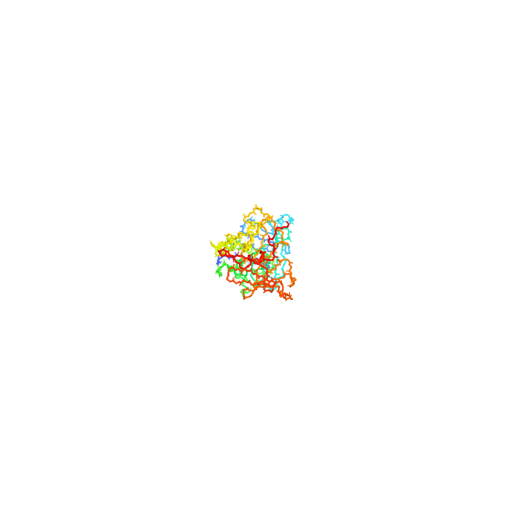747 O O . TRP A 1 220 ? 8.270 9.997 -14.906 1.00 93.81 220 TRP A O 1
ATOM 1757 N N . LYS A 1 221 ? 6.380 9.750 -13.741 1.00 93.38 221 LYS A N 1
ATOM 1758 C CA . LYS A 1 221 ? 7.026 9.326 -12.495 1.00 93.38 221 LYS A CA 1
ATOM 1759 C C . LYS A 1 221 ? 6.996 7.818 -12.377 1.00 93.38 221 LYS A C 1
ATOM 1761 O O . LYS A 1 221 ? 5.969 7.212 -12.675 1.00 93.38 221 LYS A O 1
ATOM 1766 N N . PHE A 1 222 ? 8.098 7.251 -11.906 1.00 93.12 222 PHE A N 1
ATOM 1767 C CA . PHE A 1 222 ? 8.205 5.837 -11.586 1.00 93.12 222 PHE A CA 1
ATOM 1768 C C . PHE A 1 222 ? 8.662 5.655 -10.143 1.00 93.12 222 PHE A C 1
ATOM 1770 O O . PHE A 1 222 ? 9.690 6.194 -9.744 1.00 93.12 222 PHE A O 1
ATOM 1777 N N . ASP A 1 223 ? 7.875 4.914 -9.367 1.00 85.25 223 ASP A N 1
ATOM 1778 C CA . ASP A 1 223 ? 8.098 4.669 -7.933 1.00 85.25 223 ASP A CA 1
ATOM 1779 C C . ASP A 1 223 ? 8.711 3.285 -7.646 1.00 85.25 223 ASP A C 1
ATOM 1781 O O . ASP A 1 223 ? 8.683 2.800 -6.520 1.00 85.25 223 ASP A O 1
ATOM 1785 N N . GLY A 1 224 ? 9.255 2.629 -8.675 1.00 86.81 224 GLY A N 1
ATOM 1786 C CA . GLY A 1 224 ? 9.749 1.253 -8.601 1.00 86.81 224 GLY A CA 1
ATOM 1787 C C . GLY A 1 224 ? 8.724 0.212 -9.056 1.00 86.81 224 GLY A C 1
ATOM 1788 O O . GLY A 1 224 ? 9.118 -0.897 -9.426 1.00 86.81 224 GLY A O 1
ATOM 1789 N N . LYS A 1 225 ? 7.437 0.576 -9.126 1.00 89.88 225 LYS A N 1
ATOM 1790 C CA . LYS A 1 225 ? 6.366 -0.318 -9.580 1.00 89.88 225 LYS A CA 1
ATOM 1791 C C . LYS A 1 225 ? 5.394 0.343 -10.547 1.00 89.88 225 LYS A C 1
ATOM 1793 O O . LYS A 1 225 ? 5.097 -0.243 -11.582 1.00 89.88 225 LYS A O 1
ATOM 1798 N N . TYR A 1 226 ? 4.907 1.539 -10.264 1.00 92.44 226 TYR A N 1
ATOM 1799 C CA . TYR A 1 226 ? 3.936 2.255 -11.081 1.00 92.44 226 TYR A CA 1
ATOM 1800 C C . TYR A 1 226 ? 4.584 3.367 -11.886 1.00 92.44 226 TYR A C 1
ATOM 1802 O O . TYR A 1 226 ? 5.351 4.168 -11.361 1.00 92.44 226 TYR A O 1
ATOM 1810 N N . PHE A 1 227 ? 4.198 3.458 -13.153 1.00 94.50 227 PHE A N 1
ATOM 1811 C CA . PHE A 1 227 ? 4.373 4.639 -13.981 1.00 94.50 227 PHE A CA 1
ATOM 1812 C C . PHE A 1 227 ? 3.099 5.466 -13.965 1.00 94.50 227 PHE A C 1
ATOM 1814 O O . PHE A 1 227 ? 2.027 4.963 -14.309 1.00 94.50 227 PHE A O 1
ATOM 1821 N N . ARG A 1 228 ? 3.230 6.748 -13.628 1.00 92.81 228 ARG A N 1
ATOM 1822 C CA . ARG A 1 228 ? 2.121 7.706 -13.641 1.00 92.81 228 ARG A CA 1
ATOM 1823 C C . ARG A 1 228 ? 2.525 8.966 -14.381 1.00 92.81 228 ARG A C 1
ATOM 1825 O O . ARG A 1 228 ? 3.616 9.486 -14.146 1.00 92.81 228 ARG A O 1
ATOM 1832 N N . GLN A 1 229 ? 1.644 9.479 -15.234 1.00 90.19 229 GLN A N 1
ATOM 1833 C CA . GLN A 1 229 ? 1.840 10.806 -15.810 1.00 90.19 229 GLN A CA 1
ATOM 1834 C C . GLN A 1 229 ? 1.828 11.849 -14.692 1.00 90.19 229 GLN A C 1
ATOM 1836 O O . GLN A 1 229 ? 1.006 11.794 -13.777 1.00 90.19 229 GLN A O 1
ATOM 1841 N N . VAL A 1 230 ? 2.738 12.818 -14.758 1.00 85.50 230 VAL A N 1
ATOM 1842 C CA . VAL A 1 230 ? 2.833 13.869 -13.736 1.00 85.50 230 VAL A CA 1
ATOM 1843 C C . VAL A 1 230 ? 1.610 14.780 -13.774 1.00 85.50 230 VAL A C 1
ATOM 1845 O O . VAL A 1 230 ? 1.103 15.176 -12.724 1.00 85.50 230 VAL A O 1
ATOM 1848 N N . TRP A 1 231 ? 1.128 15.107 -14.974 1.00 79.44 231 TRP A N 1
ATOM 1849 C CA . TRP A 1 231 ? 0.000 16.017 -15.164 1.00 79.44 231 TRP A CA 1
ATOM 1850 C C . TRP A 1 231 ? -1.374 15.344 -15.058 1.00 79.44 231 TRP A C 1
ATOM 1852 O O . TRP A 1 231 ? -2.352 15.994 -14.688 1.00 79.44 231 TRP A O 1
ATOM 1862 N N . ASN A 1 232 ? -1.468 14.052 -15.380 1.00 76.31 232 ASN A N 1
ATOM 1863 C CA . ASN A 1 232 ? -2.734 13.335 -15.453 1.00 76.31 232 ASN A CA 1
ATOM 1864 C C . ASN A 1 232 ? -2.748 12.136 -14.501 1.00 76.31 232 ASN A C 1
ATOM 1866 O O . ASN A 1 232 ? -2.112 11.118 -14.754 1.00 76.31 232 ASN A O 1
ATOM 1870 N N . LEU A 1 233 ? -3.520 12.265 -13.424 1.00 77.81 233 LEU A N 1
ATOM 1871 C CA . LEU A 1 233 ? -3.683 11.235 -12.395 1.00 77.81 233 LEU A CA 1
ATOM 1872 C C . LEU A 1 233 ? -4.849 10.276 -12.688 1.00 77.81 233 LEU A C 1
ATOM 1874 O O . LEU A 1 233 ? -5.389 9.675 -11.764 1.00 77.81 233 LEU A O 1
ATOM 1878 N N . ASP A 1 234 ? -5.299 10.175 -13.942 1.00 81.56 234 ASP A N 1
ATOM 1879 C CA . ASP A 1 234 ? -6.289 9.169 -14.331 1.00 81.56 234 ASP A CA 1
ATOM 1880 C C . ASP A 1 234 ? -5.656 7.768 -14.248 1.00 81.56 234 ASP A C 1
ATOM 1882 O O . ASP A 1 234 ? -4.702 7.498 -14.989 1.00 81.56 234 ASP A O 1
ATOM 1886 N N . PRO A 1 235 ? -6.197 6.851 -13.419 1.00 81.50 235 PRO A N 1
ATOM 1887 C CA . PRO A 1 235 ? -5.715 5.476 -13.330 1.00 81.50 235 PRO A CA 1
ATOM 1888 C C . PRO A 1 235 ? -5.665 4.752 -14.682 1.00 81.50 235 PRO A C 1
ATOM 1890 O O . PRO A 1 235 ? -4.882 3.820 -14.843 1.00 81.50 235 PRO A O 1
ATOM 1893 N N . GLN A 1 236 ? -6.456 5.183 -15.677 1.00 87.31 236 GLN A N 1
ATOM 1894 C CA . GLN A 1 236 ? -6.430 4.622 -17.033 1.00 87.31 236 GLN A CA 1
ATOM 1895 C C . GLN A 1 236 ? -5.149 4.933 -17.823 1.00 87.31 236 GLN A C 1
ATOM 1897 O O . GLN A 1 236 ? -4.896 4.314 -18.856 1.00 87.31 236 GLN A O 1
ATOM 1902 N N . ASN A 1 237 ? -4.315 5.855 -17.352 1.00 88.56 237 ASN A N 1
ATOM 1903 C CA . ASN A 1 237 ? -3.019 6.144 -17.964 1.00 88.56 237 ASN A CA 1
ATOM 1904 C C . ASN A 1 237 ? -1.854 5.544 -17.174 1.00 88.56 237 ASN A C 1
ATOM 1906 O O . ASN A 1 237 ? -0.702 5.732 -17.553 1.00 88.56 237 ASN A O 1
ATOM 1910 N N . GLU A 1 238 ? -2.128 4.815 -16.092 1.00 93.25 238 GLU A N 1
ATOM 1911 C CA . GLU A 1 238 ? -1.084 4.211 -15.276 1.00 93.25 238 GLU A CA 1
ATOM 1912 C C . GLU A 1 238 ? -0.639 2.855 -15.830 1.00 93.25 238 GLU A C 1
ATOM 1914 O O . GLU A 1 238 ? -1.439 2.040 -16.300 1.00 93.25 238 GLU A O 1
ATOM 1919 N N . TRP A 1 239 ? 0.661 2.596 -15.719 1.00 95.94 239 TRP A N 1
ATOM 1920 C CA . TRP A 1 239 ? 1.270 1.311 -16.046 1.00 95.94 239 TRP A CA 1
ATOM 1921 C C . TRP A 1 239 ? 1.949 0.736 -14.815 1.00 95.94 239 TRP A C 1
ATOM 1923 O O . TRP A 1 239 ? 2.420 1.472 -13.955 1.00 95.94 239 TRP A O 1
ATOM 1933 N N . VAL A 1 240 ? 2.004 -0.585 -14.723 1.00 95.38 240 VAL A N 1
ATOM 1934 C CA . VAL A 1 240 ? 2.622 -1.301 -13.611 1.00 95.38 240 VAL A CA 1
ATOM 1935 C C . VAL A 1 240 ? 3.701 -2.244 -14.126 1.00 95.38 240 VAL A C 1
ATOM 1937 O O . VAL A 1 240 ? 3.515 -2.942 -15.125 1.00 95.38 240 VAL A O 1
ATOM 1940 N N . TRP A 1 241 ? 4.828 -2.251 -13.425 1.00 94.69 241 TRP A N 1
ATOM 1941 C CA . TRP A 1 241 ? 5.948 -3.156 -13.589 1.00 94.69 241 TRP A CA 1
ATOM 1942 C C . TRP A 1 241 ? 5.992 -4.135 -12.419 1.00 94.69 241 TRP A C 1
ATOM 1944 O O . TRP A 1 241 ? 6.248 -3.754 -11.281 1.00 94.69 241 TRP A O 1
ATOM 1954 N N . GLU A 1 242 ? 5.752 -5.413 -12.689 1.00 91.31 242 GLU A N 1
ATOM 1955 C CA . GLU A 1 242 ? 5.731 -6.448 -11.657 1.00 91.31 242 GLU A CA 1
ATOM 1956 C C . GLU A 1 242 ? 6.195 -7.781 -12.243 1.00 91.31 242 GLU A C 1
ATOM 1958 O O . GLU A 1 242 ? 5.753 -8.169 -13.321 1.00 91.31 242 GLU A O 1
ATOM 1963 N N . ASN A 1 243 ? 7.066 -8.514 -11.540 1.00 90.38 243 ASN A N 1
ATOM 1964 C CA . ASN A 1 243 ? 7.549 -9.836 -11.973 1.00 90.38 243 ASN A CA 1
ATOM 1965 C C . ASN A 1 243 ? 8.112 -9.843 -13.413 1.00 90.38 243 ASN A C 1
ATOM 1967 O O . ASN A 1 243 ? 7.896 -10.787 -14.175 1.00 90.38 243 ASN A O 1
ATOM 1971 N N . ASN A 1 244 ? 8.828 -8.774 -13.781 1.00 91.88 244 ASN A N 1
ATOM 1972 C CA . ASN A 1 244 ? 9.337 -8.502 -15.131 1.00 91.88 244 ASN A CA 1
ATOM 1973 C C . ASN A 1 244 ? 8.254 -8.350 -16.219 1.00 91.88 244 ASN A C 1
ATOM 1975 O O . ASN A 1 244 ? 8.525 -8.569 -17.402 1.00 91.88 244 ASN A O 1
ATOM 1979 N N . ILE A 1 245 ? 7.026 -7.998 -15.833 1.00 95.06 245 ILE A N 1
ATOM 1980 C CA . ILE A 1 245 ? 5.902 -7.730 -16.732 1.00 95.06 245 ILE A CA 1
ATOM 1981 C C . ILE A 1 245 ? 5.532 -6.248 -16.643 1.00 95.06 245 ILE A C 1
ATOM 1983 O O . ILE A 1 245 ? 5.229 -5.757 -15.558 1.00 95.06 245 ILE A O 1
ATOM 1987 N N . LEU A 1 246 ? 5.498 -5.562 -17.788 1.00 97.19 246 LEU A N 1
ATOM 1988 C CA . LEU A 1 246 ? 4.903 -4.236 -17.953 1.00 97.19 246 LEU A CA 1
ATOM 1989 C C . LEU A 1 246 ? 3.476 -4.383 -18.493 1.00 97.19 246 LEU A C 1
ATOM 1991 O O . LEU A 1 246 ? 3.273 -5.016 -19.531 1.00 97.19 246 LEU A O 1
ATOM 1995 N N . LYS A 1 247 ? 2.490 -3.791 -17.821 1.00 96.19 247 LYS A N 1
ATOM 1996 C CA . LYS A 1 247 ? 1.079 -3.826 -18.242 1.00 96.19 247 LYS A CA 1
ATOM 1997 C C . LYS A 1 247 ? 0.330 -2.562 -17.805 1.00 96.19 247 LYS A C 1
ATOM 1999 O O . LYS A 1 247 ? 0.761 -1.937 -16.837 1.00 96.19 247 LYS A O 1
ATOM 2004 N N . PRO A 1 248 ? -0.785 -2.189 -18.455 1.00 95.62 248 PRO A N 1
ATOM 2005 C CA . PRO A 1 248 ? -1.665 -1.153 -17.924 1.00 95.62 248 PRO A CA 1
ATOM 2006 C C . PRO A 1 248 ? -2.173 -1.562 -16.534 1.00 95.62 248 PRO A C 1
ATOM 2008 O O . PRO A 1 248 ? -2.461 -2.737 -16.303 1.00 95.62 248 PRO A O 1
ATOM 2011 N N . SER A 1 249 ? -2.294 -0.622 -15.598 1.00 92.81 249 SER A N 1
ATOM 2012 C CA . SER A 1 249 ? -2.746 -0.924 -14.227 1.00 92.81 249 SER A CA 1
ATOM 2013 C C . SER A 1 249 ? -4.205 -1.406 -14.172 1.00 92.81 249 SER A C 1
ATOM 2015 O O . SER A 1 249 ? -4.591 -2.159 -13.278 1.00 92.81 249 SER A O 1
ATOM 2017 N N . TRP A 1 250 ? -5.010 -0.989 -15.149 1.00 87.69 250 TRP A N 1
ATOM 2018 C CA . TRP A 1 250 ? -6.457 -1.184 -15.233 1.00 87.69 250 TRP A CA 1
ATOM 2019 C C . TRP A 1 250 ? -6.876 -2.329 -16.163 1.00 87.69 250 TRP A C 1
ATOM 2021 O O . TRP A 1 250 ? -8.047 -2.717 -16.157 1.00 87.69 250 TRP A O 1
ATOM 2031 N N . ASP A 1 251 ? -5.952 -2.870 -16.961 1.00 86.75 251 ASP A N 1
ATOM 2032 C CA . ASP A 1 251 ? -6.226 -3.956 -17.900 1.00 86.75 251 ASP A CA 1
ATOM 2033 C C . ASP A 1 251 ? -5.504 -5.238 -17.477 1.00 86.75 251 ASP A C 1
ATOM 2035 O O . ASP A 1 251 ? -4.309 -5.260 -17.191 1.00 86.75 251 ASP A O 1
ATOM 2039 N N . SER A 1 252 ? -6.248 -6.341 -17.466 1.00 86.94 252 SER A N 1
ATOM 2040 C CA . SER A 1 252 ? -5.710 -7.675 -17.180 1.00 86.94 252 SER A CA 1
ATOM 2041 C C . SER A 1 252 ? -5.550 -8.530 -18.436 1.00 86.94 252 SER A C 1
ATOM 2043 O O . SER A 1 252 ? -5.084 -9.667 -18.335 1.00 86.94 252 SER A O 1
ATOM 2045 N N . ASN A 1 253 ? -5.902 -8.007 -19.615 1.00 91.31 253 ASN A N 1
ATOM 2046 C CA . ASN A 1 253 ? -5.759 -8.714 -20.877 1.00 91.31 253 ASN A CA 1
ATOM 2047 C C . ASN A 1 253 ? -4.279 -9.066 -21.136 1.00 91.31 253 ASN A C 1
ATOM 2049 O O . ASN A 1 253 ? -3.445 -8.168 -21.210 1.00 91.31 253 ASN A O 1
ATOM 2053 N N . PRO A 1 254 ? -3.917 -10.350 -21.309 1.00 88.81 254 PRO A N 1
ATOM 2054 C CA . PRO A 1 254 ? -2.542 -10.763 -21.604 1.00 88.81 254 PRO A CA 1
ATOM 2055 C C . PRO A 1 254 ? -1.944 -10.154 -22.883 1.00 88.81 254 PRO A C 1
ATOM 2057 O O . PRO A 1 254 ? -0.723 -10.107 -23.027 1.00 88.81 254 PRO A O 1
ATOM 2060 N N . GLU A 1 255 ? -2.779 -9.701 -23.823 1.00 91.50 255 GLU A N 1
ATOM 2061 C CA . GLU A 1 255 ? -2.340 -9.129 -25.103 1.00 91.50 255 GLU A CA 1
ATOM 2062 C C . GLU A 1 255 ? -1.748 -7.717 -24.990 1.00 91.50 255 GLU A C 1
ATOM 2064 O O . GLU A 1 255 ? -0.987 -7.308 -25.871 1.00 91.50 255 GLU A O 1
ATOM 2069 N N . THR A 1 256 ? -2.073 -6.983 -23.921 1.00 91.94 256 THR A N 1
ATOM 2070 C CA . THR A 1 256 ? -1.553 -5.632 -23.643 1.00 91.94 256 THR A CA 1
ATOM 2071 C C . THR A 1 256 ? -0.311 -5.654 -22.747 1.00 91.94 256 THR A C 1
ATOM 2073 O O . THR A 1 256 ? 0.238 -4.602 -22.421 1.00 91.94 256 THR A O 1
ATOM 2076 N N . GLN A 1 257 ? 0.168 -6.847 -22.382 1.00 95.19 257 GLN A N 1
ATOM 2077 C CA . GLN A 1 257 ? 1.287 -7.037 -21.462 1.00 95.19 257 GLN A CA 1
ATOM 2078 C C . GLN A 1 257 ? 2.580 -7.361 -22.203 1.00 95.19 257 GLN A C 1
ATOM 2080 O O . GLN A 1 257 ? 2.607 -8.089 -23.203 1.00 95.19 257 GLN A O 1
ATOM 2085 N N . TRP A 1 258 ? 3.677 -6.869 -21.649 1.00 96.88 258 TRP A N 1
ATOM 2086 C CA . TRP A 1 258 ? 5.020 -7.055 -22.168 1.00 96.88 258 TRP A CA 1
ATOM 2087 C C . TRP A 1 258 ? 5.888 -7.693 -21.107 1.00 96.88 258 TRP A C 1
ATOM 2089 O O . TRP A 1 258 ? 5.844 -7.311 -19.947 1.00 96.88 258 TRP A O 1
ATOM 2099 N N . TYR A 1 259 ? 6.670 -8.679 -21.510 1.00 95.81 259 TYR A N 1
ATOM 2100 C CA . TYR A 1 259 ? 7.509 -9.459 -20.624 1.00 95.81 259 TYR A CA 1
ATOM 2101 C C . TYR A 1 259 ? 8.971 -9.261 -20.980 1.00 95.81 259 TYR A C 1
ATOM 2103 O O . TYR A 1 259 ? 9.340 -9.314 -22.159 1.00 95.81 259 TYR A O 1
ATOM 2111 N N . TRP A 1 260 ? 9.783 -9.063 -19.949 1.00 95.56 260 TRP A N 1
ATOM 2112 C CA . TRP A 1 260 ? 11.217 -8.894 -20.069 1.00 95.56 260 TRP A CA 1
ATOM 2113 C C . TRP A 1 260 ? 11.952 -10.070 -19.437 1.00 95.56 260 TRP A C 1
ATOM 2115 O O . TRP A 1 260 ? 11.804 -10.364 -18.255 1.00 95.56 260 TRP A O 1
ATOM 2125 N N . GLU A 1 261 ? 12.788 -10.742 -20.215 1.00 92.38 261 GLU A N 1
ATOM 2126 C CA . GLU A 1 261 ? 13.573 -11.876 -19.736 1.00 92.38 261 GLU A CA 1
ATOM 2127 C C . GLU A 1 261 ? 14.843 -12.010 -20.569 1.00 92.38 261 GLU A C 1
ATOM 2129 O O . GLU A 1 261 ? 14.792 -11.868 -21.788 1.00 92.38 261 GLU A O 1
ATOM 2134 N N . ASN A 1 262 ? 15.981 -12.299 -19.927 1.00 91.94 262 ASN A N 1
ATOM 2135 C CA . ASN A 1 262 ? 17.262 -12.522 -20.611 1.00 91.94 262 ASN A CA 1
ATOM 2136 C C . ASN A 1 262 ? 17.581 -11.411 -21.630 1.00 91.94 262 ASN A C 1
ATOM 2138 O O . ASN A 1 262 ? 17.843 -11.681 -22.802 1.00 91.94 262 ASN A O 1
ATOM 2142 N N . ASN A 1 263 ? 17.474 -10.152 -21.188 1.00 94.19 263 ASN A N 1
ATOM 2143 C CA . ASN A 1 263 ? 17.668 -8.951 -22.010 1.00 94.19 263 ASN A CA 1
ATOM 2144 C C . ASN A 1 263 ? 16.768 -8.854 -23.254 1.00 94.19 263 ASN A C 1
ATOM 2146 O O . ASN A 1 263 ? 17.074 -8.127 -24.193 1.00 94.19 263 ASN A O 1
ATOM 2150 N N . THR A 1 264 ? 15.648 -9.572 -23.271 1.00 95.69 264 THR A N 1
ATOM 2151 C CA . THR A 1 264 ? 14.696 -9.579 -24.379 1.00 95.69 264 THR A CA 1
ATOM 2152 C C . THR A 1 264 ? 13.341 -9.082 -23.899 1.00 95.69 264 THR A C 1
ATOM 2154 O O . THR A 1 264 ? 12.764 -9.650 -22.973 1.00 95.69 264 THR A O 1
ATOM 2157 N N . LEU A 1 265 ? 12.809 -8.060 -24.565 1.00 97.31 265 LEU A N 1
ATOM 2158 C CA . LEU A 1 265 ? 11.454 -7.556 -24.369 1.00 97.31 265 LEU A CA 1
ATOM 2159 C C . LEU A 1 265 ? 10.550 -8.085 -25.480 1.00 97.31 265 LEU A C 1
ATOM 2161 O O . LEU A 1 265 ? 10.815 -7.890 -26.667 1.00 97.31 265 LEU A O 1
ATOM 2165 N N . ARG A 1 266 ? 9.454 -8.739 -25.106 1.00 95.81 266 ARG A N 1
ATOM 2166 C CA . ARG A 1 266 ? 8.473 -9.295 -26.047 1.00 95.81 266 ARG A CA 1
ATOM 2167 C C . ARG A 1 266 ? 7.067 -9.180 -25.487 1.00 95.81 266 ARG A C 1
ATOM 2169 O O . ARG A 1 266 ? 6.885 -9.035 -24.282 1.00 95.81 266 ARG A O 1
ATOM 2176 N N . LYS A 1 267 ? 6.061 -9.309 -26.350 1.00 94.00 267 LYS A N 1
ATOM 2177 C CA . LYS A 1 267 ? 4.687 -9.502 -25.881 1.00 94.00 267 LYS A CA 1
ATOM 2178 C C . LYS A 1 267 ? 4.608 -10.730 -24.977 1.00 94.00 267 LYS A C 1
ATOM 2180 O O . LYS A 1 267 ? 5.202 -11.764 -25.291 1.00 94.00 267 LYS A O 1
ATOM 2185 N N . TYR A 1 268 ? 3.859 -10.607 -23.887 1.00 89.88 268 TYR A N 1
ATOM 2186 C CA . TYR A 1 268 ? 3.624 -11.705 -22.955 1.00 89.88 268 TYR A CA 1
ATOM 2187 C C . TYR A 1 268 ? 2.835 -12.836 -23.627 1.00 89.88 268 TYR A C 1
ATOM 2189 O O . TYR A 1 268 ? 3.232 -14.000 -23.580 1.00 89.88 268 TYR A O 1
ATOM 2197 N N . TRP A 1 269 ? 1.744 -12.482 -24.311 1.00 85.94 269 TRP A N 1
ATOM 2198 C CA . TRP A 1 269 ? 0.923 -13.417 -25.073 1.00 85.94 269 TRP A CA 1
ATOM 2199 C C . TRP A 1 269 ? 1.203 -13.333 -26.575 1.00 85.94 269 TRP A C 1
ATOM 2201 O O . TRP A 1 269 ? 1.397 -12.245 -27.115 1.00 85.94 269 TRP A O 1
ATOM 2211 N N . ALA A 1 270 ? 1.190 -14.491 -27.245 1.00 87.56 270 ALA A N 1
ATOM 2212 C CA . ALA A 1 270 ? 1.434 -14.631 -28.684 1.00 87.56 270 ALA A CA 1
ATOM 2213 C C . ALA A 1 270 ? 2.675 -13.838 -29.161 1.00 87.56 270 ALA A C 1
ATOM 2215 O O . ALA A 1 270 ? 2.540 -12.903 -29.953 1.00 87.56 270 ALA A O 1
ATOM 2216 N N . PRO A 1 271 ? 3.885 -14.174 -28.666 1.00 84.44 271 PRO A N 1
ATOM 2217 C CA . PRO A 1 271 ? 5.091 -13.413 -28.963 1.00 84.44 271 PRO A CA 1
ATOM 2218 C C . PRO A 1 271 ? 5.357 -13.376 -30.471 1.00 84.44 271 PRO A C 1
ATOM 2220 O O . PRO A 1 271 ? 5.547 -14.403 -31.123 1.00 84.44 271 PRO A O 1
ATOM 2223 N N . GLU A 1 272 ? 5.376 -12.165 -31.019 1.00 85.50 272 GLU A N 1
ATOM 2224 C CA . GLU A 1 272 ? 5.668 -11.907 -32.423 1.00 85.50 272 GLU A CA 1
ATOM 2225 C C . GLU A 1 272 ? 7.162 -11.556 -32.556 1.00 85.50 272 GLU A C 1
ATOM 2227 O O . GLU A 1 272 ? 7.595 -10.544 -31.991 1.00 85.50 272 GLU A O 1
ATOM 2232 N N . PRO A 1 273 ? 7.964 -12.317 -33.327 1.00 83.31 273 PRO A N 1
ATOM 2233 C CA . PRO A 1 273 ? 9.387 -12.022 -33.517 1.00 83.31 273 PRO A CA 1
ATOM 2234 C C . PRO A 1 273 ? 9.648 -10.580 -33.984 1.00 83.31 273 PRO A C 1
ATOM 2236 O O . PRO A 1 273 ? 10.562 -9.916 -33.506 1.00 83.31 273 PRO A O 1
ATOM 2239 N N . ASN A 1 274 ? 8.777 -10.042 -34.842 1.00 85.56 274 ASN A N 1
ATOM 2240 C CA . ASN A 1 274 ? 8.899 -8.685 -35.390 1.00 85.56 274 ASN A CA 1
ATOM 2241 C C . ASN A 1 274 ? 8.617 -7.559 -34.380 1.00 85.56 274 ASN A C 1
ATOM 2243 O O . ASN A 1 274 ? 8.881 -6.401 -34.686 1.00 85.56 274 ASN A O 1
ATOM 2247 N N . LYS A 1 275 ? 8.072 -7.880 -33.201 1.00 89.12 275 LYS A N 1
ATOM 2248 C CA . LYS A 1 275 ? 7.827 -6.937 -32.094 1.00 89.12 275 LYS A CA 1
ATOM 2249 C C . LYS A 1 275 ? 8.690 -7.259 -30.873 1.00 89.12 275 LYS A C 1
ATOM 2251 O O . LYS A 1 275 ? 8.386 -6.827 -29.768 1.00 89.12 275 LYS A O 1
ATOM 2256 N N . THR A 1 276 ? 9.723 -8.074 -31.066 1.00 93.19 276 THR A N 1
ATOM 2257 C CA . THR A 1 276 ? 10.669 -8.444 -30.018 1.00 93.19 276 THR A CA 1
ATOM 2258 C C . THR A 1 276 ? 11.884 -7.531 -30.093 1.00 93.19 276 THR A C 1
ATOM 2260 O O . THR A 1 276 ? 12.427 -7.305 -31.176 1.00 93.19 276 THR A O 1
ATOM 2263 N N . TRP A 1 277 ? 12.313 -7.040 -28.939 1.00 95.69 277 TRP A N 1
ATOM 2264 C CA . TRP A 1 277 ? 13.468 -6.170 -28.776 1.00 95.69 277 TRP A CA 1
ATOM 2265 C C . TRP A 1 277 ? 14.528 -6.873 -27.945 1.00 95.69 277 TRP A C 1
ATOM 2267 O O . TRP A 1 277 ? 14.200 -7.598 -27.008 1.00 95.69 277 TRP A O 1
ATOM 2277 N N . VAL A 1 278 ? 15.791 -6.653 -28.285 1.00 96.25 278 VAL A N 1
ATOM 2278 C CA . VAL A 1 278 ? 16.934 -7.203 -27.554 1.00 96.25 278 VAL A CA 1
ATOM 2279 C C . VAL A 1 278 ? 17.801 -6.049 -27.090 1.00 96.25 278 VAL A C 1
ATOM 2281 O O . VAL A 1 278 ? 18.142 -5.177 -27.890 1.00 96.25 278 VAL A O 1
ATOM 2284 N N . LEU A 1 279 ? 18.132 -6.063 -25.804 1.00 96.19 279 LEU A N 1
ATOM 2285 C CA . LEU A 1 279 ? 19.117 -5.196 -25.182 1.00 96.19 279 LEU A CA 1
ATOM 2286 C C . LEU A 1 279 ? 20.477 -5.901 -25.213 1.00 96.19 279 LEU A C 1
ATOM 2288 O O . LEU A 1 279 ? 20.657 -6.965 -24.622 1.00 96.19 279 LEU A O 1
ATOM 2292 N N . ASP A 1 280 ? 21.421 -5.309 -25.925 1.00 93.50 280 ASP A N 1
ATOM 2293 C CA . ASP A 1 280 ? 22.788 -5.791 -26.073 1.00 93.50 280 ASP A CA 1
ATOM 2294 C C . ASP A 1 280 ? 23.722 -4.677 -25.604 1.00 93.50 280 ASP A C 1
ATOM 2296 O O . ASP A 1 280 ? 23.727 -3.584 -26.172 1.00 93.50 280 ASP A O 1
ATOM 2300 N N . GLU A 1 281 ? 24.438 -4.926 -24.507 1.00 92.62 281 GLU A N 1
ATOM 2301 C CA . GLU A 1 281 ? 25.188 -3.908 -23.764 1.00 92.62 281 GLU A CA 1
ATOM 2302 C C . GLU A 1 281 ? 24.305 -2.701 -23.395 1.00 92.62 281 GLU A C 1
ATOM 2304 O O . GLU A 1 281 ? 23.460 -2.795 -22.504 1.00 92.62 281 GLU A O 1
ATOM 2309 N N . ASN A 1 282 ? 24.490 -1.573 -24.080 1.00 95.25 282 ASN A N 1
ATOM 2310 C CA . ASN A 1 282 ? 23.753 -0.334 -23.877 1.00 95.25 282 ASN A CA 1
ATOM 2311 C C . ASN A 1 282 ? 22.867 0.042 -25.076 1.00 95.25 282 ASN A C 1
ATOM 2313 O O . ASN A 1 282 ? 22.364 1.162 -25.136 1.00 95.25 282 ASN A O 1
ATOM 2317 N N . VAL A 1 283 ? 22.674 -0.867 -26.035 1.00 96.12 283 VAL A N 1
ATOM 2318 C CA . VAL A 1 283 ? 21.858 -0.634 -27.229 1.00 96.12 283 VAL A CA 1
ATOM 2319 C C . VAL A 1 283 ? 20.670 -1.585 -27.243 1.00 96.12 283 VAL A C 1
ATOM 2321 O O . VAL A 1 283 ? 20.826 -2.802 -27.160 1.00 96.12 283 VAL A O 1
ATOM 2324 N N . ILE A 1 284 ? 19.466 -1.040 -27.399 1.00 96.00 284 ILE A N 1
ATOM 2325 C CA . ILE A 1 284 ? 18.251 -1.825 -27.622 1.00 96.00 284 ILE A CA 1
ATOM 2326 C C . ILE A 1 284 ? 17.793 -1.702 -29.072 1.00 96.00 284 ILE A C 1
ATOM 2328 O O . ILE A 1 284 ? 17.734 -0.613 -29.646 1.00 96.00 284 ILE A O 1
ATOM 2332 N N . ARG A 1 285 ? 17.482 -2.847 -29.683 1.00 94.56 285 ARG A N 1
ATOM 2333 C CA . ARG A 1 285 ? 17.175 -2.946 -31.114 1.00 94.56 285 ARG A CA 1
ATOM 2334 C C . ARG A 1 285 ? 16.127 -4.017 -31.419 1.00 94.56 285 ARG A C 1
ATOM 2336 O O . ARG A 1 285 ? 15.996 -4.973 -30.648 1.00 94.56 285 ARG A O 1
ATOM 2343 N N . PRO A 1 286 ? 15.400 -3.909 -32.546 1.00 93.12 286 PRO A N 1
ATOM 2344 C CA . PRO A 1 286 ? 14.514 -4.974 -33.001 1.00 93.12 286 PRO A CA 1
ATOM 2345 C C . PRO A 1 286 ? 15.299 -6.266 -33.260 1.00 93.12 286 PRO A C 1
ATOM 2347 O O . PRO A 1 286 ? 16.345 -6.243 -33.907 1.00 93.12 286 PRO A O 1
ATOM 2350 N N . MET A 1 287 ? 14.778 -7.405 -32.801 1.00 89.31 287 MET A N 1
ATOM 2351 C CA . MET A 1 287 ? 15.484 -8.691 -32.870 1.00 89.31 287 MET A CA 1
ATOM 2352 C C . MET A 1 287 ? 15.680 -9.202 -34.307 1.00 89.31 287 MET A C 1
ATOM 2354 O O . MET A 1 287 ? 16.726 -9.761 -34.623 1.00 89.31 287 MET A O 1
ATOM 2358 N N . TRP A 1 288 ? 14.673 -9.043 -35.173 1.00 78.62 288 TRP A N 1
ATOM 2359 C CA . TRP A 1 288 ? 14.653 -9.679 -36.503 1.00 78.62 288 TRP A CA 1
ATOM 2360 C C . TRP A 1 288 ? 14.596 -8.696 -37.672 1.00 78.62 288 TRP A C 1
ATOM 2362 O O . TRP A 1 288 ? 15.104 -8.995 -38.750 1.00 78.62 288 TRP A O 1
ATOM 2372 N N . ASN A 1 289 ? 13.993 -7.523 -37.479 1.00 80.06 289 ASN A N 1
ATOM 2373 C CA . ASN A 1 289 ? 13.866 -6.510 -38.521 1.00 80.06 289 ASN A CA 1
ATOM 2374 C C . ASN A 1 289 ? 14.914 -5.418 -38.309 1.00 80.06 289 ASN A C 1
ATOM 2376 O O . ASN A 1 289 ? 14.593 -4.338 -37.809 1.00 80.06 289 ASN A O 1
ATOM 2380 N N . TYR A 1 290 ? 16.172 -5.740 -38.625 1.00 79.12 290 TYR A N 1
ATOM 2381 C CA . TYR A 1 290 ? 17.281 -4.811 -38.441 1.00 79.12 290 TYR A CA 1
ATOM 2382 C C . TYR A 1 290 ? 17.002 -3.500 -39.182 1.00 79.12 290 TYR A C 1
ATOM 2384 O O . TYR A 1 290 ? 16.927 -3.457 -40.411 1.00 79.12 290 TYR A O 1
ATOM 2392 N N . ASN A 1 291 ? 16.852 -2.431 -38.408 1.00 84.50 291 ASN A N 1
ATOM 2393 C CA . ASN A 1 291 ? 16.681 -1.079 -38.899 1.00 84.50 291 ASN A CA 1
ATOM 2394 C C . ASN A 1 291 ? 17.548 -0.163 -38.027 1.00 84.50 291 ASN A C 1
ATOM 2396 O O . ASN A 1 291 ? 17.185 0.058 -36.871 1.00 84.50 291 ASN A O 1
ATOM 2400 N N . PRO A 1 292 ? 18.647 0.399 -38.558 1.00 83.81 292 PRO A N 1
ATOM 2401 C CA . PRO A 1 292 ? 19.552 1.240 -37.775 1.00 83.81 292 PRO A CA 1
ATOM 2402 C C . PRO A 1 292 ? 18.857 2.491 -37.217 1.00 83.81 292 PRO A C 1
ATOM 2404 O O . PRO A 1 292 ? 19.281 3.029 -36.200 1.00 83.81 292 PRO A O 1
ATOM 2407 N N . ASN A 1 293 ? 17.760 2.942 -37.834 1.00 87.88 293 ASN A N 1
ATOM 2408 C CA . ASN A 1 293 ? 16.986 4.090 -37.355 1.00 87.88 293 ASN A CA 1
ATOM 2409 C C . ASN A 1 293 ? 16.014 3.744 -36.217 1.00 87.88 293 ASN A C 1
ATOM 2411 O O . ASN A 1 293 ? 15.361 4.641 -35.697 1.00 87.88 293 ASN A O 1
ATOM 2415 N N . ALA A 1 294 ? 15.877 2.462 -35.872 1.00 88.44 294 ALA A N 1
ATOM 2416 C CA . ALA A 1 294 ? 15.042 1.985 -34.773 1.00 88.44 294 ALA A CA 1
ATOM 2417 C C . ALA A 1 294 ? 15.878 1.509 -33.574 1.00 88.44 294 ALA A C 1
ATOM 2419 O O . ALA A 1 294 ? 15.325 0.932 -32.646 1.00 88.44 294 ALA A O 1
ATOM 2420 N N . GLU A 1 295 ? 17.197 1.704 -33.598 1.00 93.94 295 GLU A N 1
ATOM 2421 C CA . GLU A 1 295 ? 18.080 1.365 -32.483 1.00 93.94 295 GLU A CA 1
ATOM 2422 C C . GLU A 1 295 ? 18.146 2.524 -31.495 1.00 93.94 295 GLU A C 1
ATOM 2424 O O . GLU A 1 295 ? 18.255 3.685 -31.899 1.00 93.94 295 GLU A O 1
ATOM 2429 N N . TRP A 1 296 ? 18.115 2.204 -30.207 1.00 95.38 296 TRP A N 1
ATOM 2430 C CA . TRP A 1 296 ? 18.221 3.183 -29.136 1.00 95.38 296 TRP A CA 1
ATOM 2431 C C . TRP A 1 296 ? 19.460 2.917 -28.294 1.00 95.38 296 TRP A C 1
ATOM 2433 O O . TRP A 1 296 ? 19.730 1.782 -27.913 1.00 95.38 296 TRP A O 1
ATOM 2443 N N . GLU A 1 297 ? 20.192 3.980 -28.001 1.00 96.06 297 GLU A N 1
ATOM 2444 C CA . GLU A 1 297 ? 21.340 4.004 -27.109 1.00 96.06 297 GLU A CA 1
ATOM 2445 C C . GLU A 1 297 ? 20.899 4.440 -25.711 1.00 96.06 297 GLU A C 1
ATOM 2447 O O . GLU A 1 297 ? 20.161 5.417 -25.553 1.00 96.06 297 GLU A O 1
ATOM 2452 N N . ILE A 1 298 ? 21.397 3.730 -24.705 1.00 96.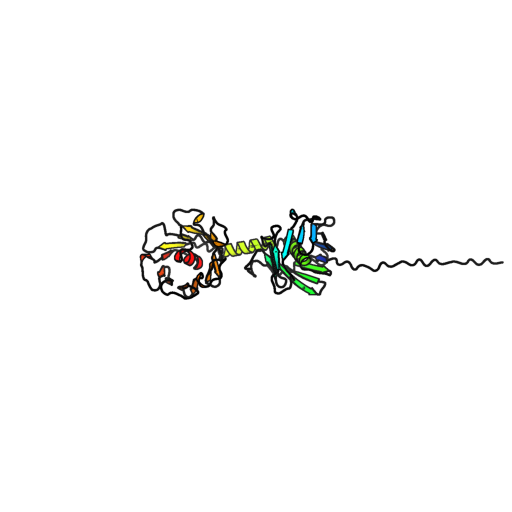19 298 ILE A N 1
ATOM 2453 C CA . ILE A 1 298 ? 21.235 4.029 -23.288 1.00 96.19 298 ILE A CA 1
ATOM 2454 C C . ILE A 1 298 ? 22.580 4.542 -22.765 1.00 96.19 298 ILE A C 1
ATOM 2456 O O . ILE A 1 298 ? 23.627 3.920 -22.952 1.00 96.19 298 ILE A O 1
ATOM 2460 N N . ILE A 1 299 ? 22.559 5.701 -22.116 1.00 94.56 299 ILE A N 1
ATOM 2461 C CA . ILE A 1 299 ? 23.732 6.342 -21.519 1.00 94.56 299 ILE A CA 1
ATOM 2462 C C . ILE A 1 299 ? 23.449 6.548 -20.038 1.00 94.56 299 ILE A C 1
ATOM 2464 O O . ILE A 1 299 ? 22.460 7.184 -19.692 1.00 94.56 299 ILE A O 1
ATOM 2468 N N . GLY A 1 300 ? 24.335 6.073 -19.166 1.00 92.88 300 GLY A N 1
ATOM 2469 C CA . GLY A 1 300 ? 24.099 6.081 -17.720 1.00 92.88 300 GLY A CA 1
ATOM 2470 C C . GLY A 1 300 ? 23.282 4.871 -17.286 1.00 92.88 300 GLY A C 1
ATOM 2471 O O . GLY A 1 300 ? 23.314 3.834 -17.947 1.00 92.88 300 GLY A O 1
ATOM 2472 N N . GLU A 1 301 ? 22.564 4.994 -16.176 1.00 91.38 301 GLU A N 1
ATOM 2473 C CA . GLU A 1 301 ? 21.752 3.895 -15.661 1.00 91.38 301 GLU A CA 1
ATOM 2474 C C . GLU A 1 301 ? 20.279 4.236 -15.808 1.00 91.38 301 GLU A C 1
ATOM 2476 O O . GLU A 1 301 ? 19.796 5.265 -15.336 1.00 91.38 301 GLU A O 1
ATOM 2481 N N . VAL A 1 302 ? 19.562 3.369 -16.515 1.00 93.69 302 VAL A N 1
ATOM 2482 C CA . VAL A 1 302 ? 18.123 3.508 -16.697 1.00 93.69 302 VAL A CA 1
ATOM 2483 C C . VAL A 1 302 ? 17.477 2.155 -16.426 1.00 93.69 302 VAL A C 1
ATOM 2485 O O . VAL A 1 302 ? 17.879 1.166 -17.044 1.00 93.69 302 VAL A O 1
ATOM 2488 N N . PRO A 1 303 ? 16.495 2.071 -15.512 1.00 93.75 303 PRO A N 1
ATOM 2489 C CA . PRO A 1 303 ? 15.826 0.814 -15.215 1.00 93.75 303 PRO A CA 1
ATOM 2490 C C . PRO A 1 303 ? 15.165 0.204 -16.457 1.00 93.75 303 PRO A C 1
ATOM 2492 O O . PRO A 1 303 ? 14.570 0.912 -17.270 1.00 93.75 303 PRO A O 1
ATOM 2495 N N . LEU A 1 304 ? 15.187 -1.127 -16.565 1.00 95.19 304 LEU A N 1
ATOM 2496 C CA . LEU A 1 304 ? 14.466 -1.885 -17.601 1.00 95.19 304 LEU A CA 1
ATOM 2497 C C . LEU A 1 304 ? 13.001 -1.448 -17.798 1.00 95.19 304 LEU A C 1
ATOM 2499 O O . LEU A 1 304 ? 12.612 -1.251 -18.951 1.00 95.19 304 LEU A O 1
ATOM 2503 N N . PRO A 1 305 ? 12.191 -1.239 -16.737 1.00 95.50 305 PRO A N 1
ATOM 2504 C CA . PRO A 1 305 ? 10.835 -0.715 -16.900 1.00 95.50 305 PRO A CA 1
ATOM 2505 C C . PRO A 1 305 ? 10.783 0.632 -17.633 1.00 95.50 305 PRO A C 1
ATOM 2507 O O . PRO A 1 305 ? 9.924 0.838 -18.487 1.00 95.50 305 PRO A O 1
ATOM 2510 N N . VAL A 1 306 ? 11.726 1.535 -17.344 1.00 95.75 306 VAL A N 1
ATOM 2511 C CA . VAL A 1 306 ? 11.801 2.866 -17.967 1.00 95.75 306 VAL A CA 1
ATOM 2512 C C . VAL A 1 306 ? 12.213 2.740 -19.436 1.00 95.75 306 VAL A C 1
ATOM 2514 O O . VAL A 1 306 ? 11.619 3.383 -20.298 1.00 95.75 306 VAL A O 1
ATOM 2517 N N . ILE A 1 307 ? 13.168 1.854 -19.745 1.00 96.06 307 ILE A N 1
ATOM 2518 C CA . ILE A 1 307 ? 13.542 1.532 -21.131 1.00 96.06 307 ILE A CA 1
ATOM 2519 C C . ILE A 1 307 ? 12.319 1.008 -21.899 1.00 96.06 307 ILE A C 1
ATOM 2521 O O . ILE A 1 307 ? 12.030 1.482 -22.996 1.00 96.06 307 ILE A O 1
ATOM 2525 N N . ALA A 1 308 ? 11.563 0.070 -21.321 1.00 96.38 308 ALA A N 1
ATOM 2526 C CA . ALA A 1 308 ? 10.379 -0.505 -21.957 1.00 96.38 308 ALA A CA 1
ATOM 2527 C C . ALA A 1 308 ? 9.310 0.553 -22.285 1.00 96.38 308 ALA A C 1
ATOM 2529 O O . ALA A 1 308 ? 8.777 0.540 -23.394 1.00 96.38 308 ALA A O 1
ATOM 2530 N N . MET A 1 309 ? 9.042 1.496 -21.374 1.00 95.75 309 MET A N 1
ATOM 2531 C CA . MET A 1 309 ? 8.079 2.587 -21.598 1.00 95.75 309 MET A CA 1
ATOM 2532 C C . MET A 1 309 ? 8.383 3.402 -22.863 1.00 95.75 309 MET A C 1
ATOM 2534 O O . MET A 1 309 ? 7.466 3.749 -23.610 1.00 95.75 309 MET A O 1
ATOM 2538 N N . ILE A 1 310 ? 9.662 3.679 -23.128 1.00 94.50 310 ILE A N 1
ATOM 2539 C CA . ILE A 1 310 ? 10.098 4.460 -24.294 1.00 94.50 310 ILE A CA 1
ATOM 2540 C C . ILE A 1 310 ? 10.022 3.621 -25.568 1.00 94.50 310 ILE A C 1
ATOM 2542 O O . ILE A 1 310 ? 9.430 4.044 -26.556 1.00 94.50 310 ILE A O 1
ATOM 2546 N N . ILE A 1 311 ? 10.598 2.417 -25.549 1.00 93.75 311 ILE A N 1
ATOM 2547 C CA . ILE A 1 311 ? 10.717 1.565 -26.743 1.00 93.75 311 ILE A CA 1
ATOM 2548 C C . ILE A 1 311 ? 9.356 1.106 -27.265 1.00 93.75 311 ILE A C 1
ATOM 2550 O O . ILE A 1 311 ? 9.169 0.930 -28.470 1.00 93.75 311 ILE A O 1
ATOM 2554 N N . LEU A 1 312 ? 8.392 0.935 -26.364 1.00 94.19 312 LEU A N 1
ATOM 2555 C CA . LEU A 1 312 ? 7.019 0.594 -26.715 1.00 94.19 312 LEU A CA 1
ATOM 2556 C C . LEU A 1 312 ? 6.183 1.812 -27.133 1.00 94.19 312 LEU A C 1
ATOM 2558 O O . LEU A 1 312 ? 5.030 1.633 -27.520 1.00 94.19 312 LEU A O 1
ATOM 2562 N N . GLY A 1 313 ? 6.740 3.025 -27.059 1.00 92.81 313 GLY A N 1
ATOM 2563 C CA . GLY A 1 313 ? 6.034 4.268 -27.366 1.00 92.81 313 GLY A CA 1
ATOM 2564 C C . GLY A 1 313 ? 4.922 4.601 -26.370 1.00 92.81 313 GLY A C 1
ATOM 2565 O O . GLY A 1 313 ? 4.013 5.351 -26.698 1.00 92.81 313 GLY A O 1
ATOM 2566 N N . ILE A 1 314 ? 4.960 4.038 -25.159 1.00 93.12 314 ILE A N 1
ATOM 2567 C CA . ILE A 1 314 ? 3.956 4.315 -24.120 1.00 93.12 314 ILE A CA 1
ATOM 2568 C C . ILE A 1 314 ? 4.153 5.728 -23.570 1.00 93.12 314 ILE A C 1
ATOM 2570 O O . ILE A 1 314 ? 3.186 6.444 -23.327 1.00 93.12 314 ILE A O 1
ATOM 2574 N N . ALA A 1 315 ? 5.413 6.130 -23.404 1.00 89.06 315 ALA A N 1
ATOM 2575 C CA . ALA A 1 315 ? 5.767 7.490 -23.023 1.00 89.06 315 ALA A CA 1
ATOM 2576 C C . ALA A 1 315 ? 5.710 8.482 -24.204 1.00 89.06 315 ALA A C 1
ATOM 2578 O O . ALA A 1 315 ? 6.028 9.647 -24.006 1.00 89.06 315 ALA A O 1
ATOM 2579 N N . ASP A 1 316 ? 5.354 8.051 -25.422 1.00 78.19 316 ASP A N 1
ATOM 2580 C CA . ASP A 1 316 ? 5.456 8.899 -26.615 1.00 78.19 316 ASP A CA 1
ATOM 2581 C C . ASP A 1 316 ? 4.484 10.089 -26.588 1.00 78.19 316 ASP A C 1
ATOM 2583 O O . ASP A 1 316 ? 3.420 10.059 -25.962 1.00 78.19 316 ASP A O 1
ATOM 2587 N N . ARG A 1 317 ? 4.868 11.145 -27.305 1.00 62.22 317 ARG A N 1
ATOM 2588 C CA . ARG A 1 317 ? 4.054 12.343 -27.496 1.00 62.22 317 ARG A CA 1
ATOM 2589 C C . ARG A 1 317 ? 2.964 12.050 -28.533 1.00 62.22 317 ARG A C 1
ATOM 2591 O O . ARG A 1 317 ? 3.315 11.637 -29.638 1.00 62.22 317 ARG A O 1
ATOM 2598 N N . PRO A 1 318 ? 1.674 12.263 -28.221 1.00 51.06 318 PRO A N 1
ATOM 2599 C CA . PRO A 1 318 ? 0.607 12.145 -29.213 1.00 51.06 318 PRO A CA 1
ATOM 2600 C C . PRO A 1 318 ? 0.709 13.174 -30.348 1.00 51.06 318 PRO A C 1
ATOM 2602 O O . PRO A 1 318 ? 1.266 14.279 -30.132 1.00 51.06 318 PRO A O 1
#

Sequence (318 aa):
MLKSFFIIIFISSCCQSIGQTSNDIFLFIDDSTIIGKISGHTVQISENSIDYTLQGNIIFKGESKQTTDILFVVNGKDVFGKKAGIIYQNDSKTVQYISIKGNFYFGDYPIEEELDKLLTMEKLNDSIILIKSGVNDSMLGSIRGKGFNTAKLVIAAHIYIMHFGLDQQVIHQIQEFSESNESTQGGIIRLLNNSNYYFEWKWDGKTLQPINGNRPEDEWKFDGKYFRQVWNLDPQNEWVWENNILKPSWDSNPETQWYWENNTLRKYWAPEPNKTWVLDENVIRPMWNYNPNAEWEIIGEVPLPVIAMIILGIADRP

Secondary structure (DSSP, 8-state):
---PPP-----------------EEEEESSSS-EEEEEETTEEESSTT---EEEETTEEEETT--SGGGEEEEEE-S-TTSSSPEEEE-TTSSSEEEEEETTEEEESSSSP-TTTSEEEEEEEEETTEEEEEETTT--EEEEEEES---HHHHHHHHHHHHHHHTHHHHHHHHHHHHHHHT--S--EEEEETT---GGGEEEE-SSEEEESSS--GGG-EEE-SSEEEESS---GGG-EEEETTEEEESS---GGG-EEEETTEEEESSS--GGG-EEEETTEEEESSS--GGG-EEEEE---HHHHHHHHTTTT---

Foldseek 3Di:
DDDDDDDDDDPDDPPDDPDPPFQKKFWWQDPPDTQWIDGPFFIDRDPPFGQWGDDPQWIFGGPDPDLVRTQWGWQDFDLLAQDKIFIAGSVNPWTQWIGHNQWIFGGDPPGDQQQGTAWGWDDPDQFKIWIAGSNPRHTRTIMGGHDDGPNNVVVSSVSSCVVVVSVVVSVVSLVVLLVVQQPCKKKKKAQPPDPPLQLIWIGRSFKIARPPPGDLQLIWGDSPFKTDRRVDPPLQLMWTQDPQKIARPPDPDQQRIWHDDPQKIARRPPTDLQRIWGDDPQKIARRPPDDSRLIMGMGIDDDPNRVCCSSVCSSPDD

pLDDT: mean 87.76, std 14.39, range [36.03, 98.69]

Radius of gyration: 30.06 Å; chains: 1; bounding box: 72×36×125 Å